Protein AF-A0A8R1HJA8-F1 (afdb_monomer_lite)

InterPro domains:
  IPR008042 Retrotransposon Pao-like, RNAseH-like domain [PF05380] (10-82)
  IPR041588 Integrase zinc-binding domain [PF17921] (290-337)

Structure (mmCIF, N/CA/C/O backbone):
data_AF-A0A8R1HJA8-F1
#
_entry.id   AF-A0A8R1HJA8-F1
#
loop_
_atom_site.group_PDB
_atom_site.id
_atom_site.type_symbol
_atom_site.label_atom_id
_atom_site.label_alt_id
_atom_site.label_comp_id
_atom_site.label_asym_id
_atom_site.label_entity_id
_atom_site.label_seq_id
_atom_site.pdbx_PDB_ins_code
_atom_site.Cartn_x
_atom_site.Cartn_y
_atom_site.Cartn_z
_atom_site.occupancy
_atom_site.B_iso_or_equiv
_atom_site.auth_seq_id
_atom_site.auth_comp_id
_atom_site.auth_asym_id
_atom_site.auth_atom_id
_atom_site.pdbx_PDB_model_num
ATOM 1 N N . MET A 1 1 ? 0.075 1.436 11.287 1.00 41.94 1 MET A N 1
ATOM 2 C CA . MET A 1 1 ? -1.211 2.121 11.519 1.00 41.94 1 MET A CA 1
ATOM 3 C C . MET A 1 1 ? 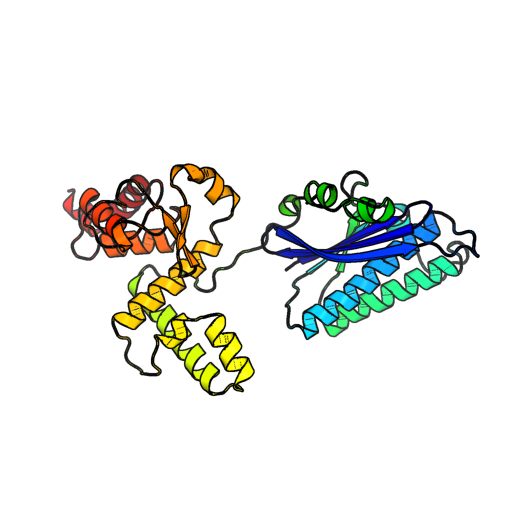-1.078 3.065 12.688 1.00 41.94 1 MET A C 1
ATOM 5 O O . MET A 1 1 ? -0.776 2.622 13.800 1.00 41.94 1 MET A O 1
ATOM 9 N N . THR A 1 2 ? -1.316 4.342 12.424 1.00 40.84 2 THR A N 1
ATOM 10 C CA . THR A 1 2 ? -1.441 5.350 13.475 1.00 40.84 2 THR A CA 1
ATOM 11 C C . THR A 1 2 ? -2.916 5.571 13.773 1.00 40.84 2 THR A C 1
ATOM 13 O O . THR A 1 2 ? -3.715 5.901 12.894 1.00 40.84 2 THR A O 1
ATOM 16 N N . LYS A 1 3 ? -3.311 5.385 15.025 1.00 43.75 3 LYS A N 1
ATOM 17 C CA . LYS A 1 3 ? -4.673 5.673 15.468 1.00 43.75 3 LYS A CA 1
ATOM 18 C C . LYS A 1 3 ? -4.796 7.156 15.792 1.00 43.75 3 LYS A C 1
ATOM 20 O O . LYS A 1 3 ? -3.947 7.669 16.503 1.00 43.75 3 LYS A O 1
ATOM 25 N N . MET A 1 4 ? -5.837 7.836 15.316 1.00 48.72 4 MET A N 1
ATOM 26 C CA . MET A 1 4 ? -6.053 9.260 15.583 1.00 48.72 4 MET A CA 1
ATOM 27 C C . MET A 1 4 ? -7.467 9.516 16.117 1.00 48.72 4 MET A C 1
ATOM 29 O O . MET A 1 4 ? -8.438 9.359 15.384 1.00 48.72 4 MET A O 1
ATOM 33 N N . THR A 1 5 ? -7.613 9.951 17.366 1.00 52.19 5 THR A N 1
ATOM 34 C CA . THR A 1 5 ? -8.921 10.308 17.948 1.00 52.19 5 THR A CA 1
ATOM 35 C C . THR A 1 5 ? -9.080 11.819 18.028 1.00 52.19 5 THR A C 1
ATOM 37 O O . THR A 1 5 ? -8.127 12.495 18.376 1.00 52.19 5 THR A O 1
ATOM 40 N N . ARG A 1 6 ? -10.256 12.367 17.713 1.00 52.53 6 ARG A N 1
ATOM 41 C CA . ARG A 1 6 ? -10.579 13.800 17.791 1.00 52.53 6 ARG A CA 1
ATOM 42 C C . ARG A 1 6 ? -11.843 14.035 18.613 1.00 52.53 6 ARG A C 1
ATOM 44 O O . ARG A 1 6 ? -12.815 13.303 18.435 1.00 52.53 6 ARG A O 1
ATOM 51 N N . ASN A 1 7 ? -11.852 15.064 19.458 1.00 51.06 7 ASN A N 1
ATOM 52 C CA . ASN A 1 7 ? -12.986 15.397 20.331 1.00 51.06 7 ASN A CA 1
ATOM 53 C C . ASN A 1 7 ? -13.411 16.861 20.166 1.00 51.06 7 ASN A C 1
ATOM 55 O O . ASN A 1 7 ? -12.577 17.685 19.800 1.00 51.06 7 ASN A O 1
ATOM 59 N N . VAL A 1 8 ? -14.683 17.158 20.445 1.00 53.50 8 VAL A N 1
ATOM 60 C CA . VAL A 1 8 ? -15.249 18.519 20.489 1.00 53.50 8 VAL A CA 1
ATOM 61 C C . VAL A 1 8 ? -16.403 18.593 21.494 1.00 53.50 8 VAL A C 1
ATOM 63 O O . VAL A 1 8 ? -17.026 17.571 21.827 1.00 53.50 8 VAL A O 1
ATOM 66 N N . THR A 1 9 ? -16.764 19.805 21.912 1.00 51.88 9 THR A N 1
ATOM 67 C CA . THR A 1 9 ? -17.959 20.058 22.731 1.00 51.88 9 THR A CA 1
ATOM 68 C C . THR A 1 9 ? -18.750 21.282 22.291 1.00 51.88 9 THR A C 1
ATOM 70 O O . THR A 1 9 ? -18.165 22.324 22.024 1.00 51.88 9 THR A O 1
ATOM 73 N N . SER A 1 10 ? -20.084 21.176 22.299 1.00 58.19 10 SER A N 1
ATOM 74 C CA . SER A 1 10 ? -21.028 22.290 22.094 1.00 58.19 10 SER A CA 1
ATOM 75 C C . SER A 1 10 ? -21.842 22.559 23.364 1.00 58.19 10 SER A C 1
ATOM 77 O O . SER A 1 10 ? -21.645 21.874 24.367 1.00 58.19 10 SER A O 1
ATOM 79 N N . ASN A 1 11 ? -22.776 23.523 23.362 1.00 56.56 11 ASN A N 1
ATOM 80 C CA . ASN A 1 11 ? -23.642 23.814 24.518 1.00 56.56 11 ASN A CA 1
ATOM 81 C C . ASN A 1 11 ? -24.627 22.686 24.872 1.00 56.56 11 ASN A C 1
ATOM 83 O O . ASN A 1 11 ? -25.038 22.608 26.028 1.00 56.56 11 ASN A O 1
ATOM 87 N N . GLU A 1 12 ? -24.869 21.735 23.975 1.00 57.78 12 GLU A N 1
ATOM 88 C CA . GLU A 1 12 ? -25.924 20.723 24.135 1.00 57.78 12 GLU A CA 1
ATOM 89 C C . GLU A 1 12 ? -25.389 19.280 24.148 1.00 57.78 12 GLU A C 1
ATOM 91 O O . GLU A 1 12 ? -25.980 18.401 24.780 1.00 57.78 12 GLU A O 1
ATOM 96 N N . ALA A 1 13 ? -24.220 19.023 23.547 1.00 64.75 13 ALA A N 1
ATOM 97 C CA . ALA A 1 13 ? -23.648 17.680 23.467 1.00 64.75 13 ALA A CA 1
ATOM 98 C C . ALA A 1 13 ? -22.112 17.677 23.433 1.00 64.75 13 ALA A C 1
ATOM 100 O O . ALA A 1 13 ? -21.457 18.681 23.144 1.00 64.75 13 ALA A O 1
ATOM 101 N N . THR A 1 14 ? -21.527 16.517 23.726 1.00 71.12 14 THR A N 1
ATOM 102 C CA . THR A 1 14 ? -20.108 16.231 23.489 1.00 71.12 14 THR A CA 1
ATOM 103 C C . THR A 1 14 ? -19.971 15.157 22.424 1.00 71.12 14 THR A C 1
ATOM 105 O O . THR A 1 14 ? -20.791 14.239 22.366 1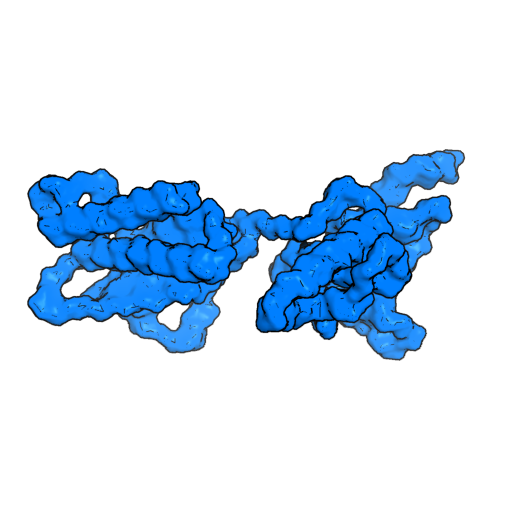.00 71.12 14 THR A O 1
ATOM 108 N N . ALA A 1 15 ? -18.950 15.255 21.574 1.00 73.50 15 ALA A N 1
ATOM 109 C CA . ALA A 1 15 ? -18.725 14.280 20.517 1.00 73.50 15 ALA A CA 1
ATOM 110 C C . ALA A 1 15 ? -17.247 13.923 20.380 1.00 73.50 15 ALA A C 1
ATOM 112 O O . ALA A 1 15 ? -16.349 14.738 20.589 1.00 73.50 15 ALA A O 1
ATOM 113 N N . CYS A 1 16 ? -17.005 12.672 20.015 1.00 77.06 16 CYS A N 1
ATOM 114 C CA . CYS A 1 16 ? -15.688 12.165 19.682 1.00 77.06 16 CYS A CA 1
ATOM 115 C C . CYS A 1 16 ? -15.761 11.315 18.423 1.00 77.06 16 CYS A C 1
ATOM 117 O O . CYS A 1 16 ? -16.773 10.667 18.141 1.00 77.06 16 CYS A O 1
ATOM 119 N N . CYS A 1 17 ? -14.666 11.311 17.680 1.00 75.38 17 CYS A N 1
ATOM 120 C CA . CYS A 1 17 ? -14.514 10.529 16.474 1.00 75.38 17 CYS A CA 1
ATOM 121 C C . CYS A 1 17 ? -13.099 9.952 16.413 1.00 75.38 17 CYS A C 1
ATOM 123 O O . CYS A 1 17 ? -12.103 10.663 16.526 1.00 75.38 17 CYS A O 1
ATOM 125 N N . THR A 1 18 ? -13.005 8.641 16.265 1.00 79.88 18 THR A N 1
ATOM 126 C CA . THR A 1 18 ? -11.751 7.909 16.160 1.00 79.88 18 THR A CA 1
ATOM 127 C C . THR A 1 18 ? -11.569 7.460 14.734 1.00 79.88 18 THR A C 1
ATOM 129 O O . THR A 1 18 ? -12.394 6.733 14.176 1.00 79.88 18 THR A O 1
ATOM 132 N N . TYR A 1 19 ? -10.446 7.871 14.175 1.00 78.69 19 TYR A N 1
ATOM 133 C CA . TYR A 1 19 ? -9.998 7.460 12.872 1.00 78.69 19 TYR A CA 1
ATOM 134 C C . TYR A 1 19 ? -8.876 6.454 13.024 1.00 78.69 19 TYR A C 1
ATOM 136 O O . TYR A 1 19 ? -7.968 6.609 13.845 1.00 78.69 19 TYR A O 1
ATOM 144 N N . ILE A 1 20 ? -8.923 5.435 12.186 1.00 73.31 20 ILE A N 1
ATOM 145 C CA . ILE A 1 20 ? -7.728 4.666 11.887 1.00 73.31 20 ILE A CA 1
ATOM 146 C C . ILE A 1 20 ? -7.130 5.297 10.654 1.00 73.31 20 ILE A C 1
ATOM 148 O O . ILE A 1 20 ? -7.830 5.537 9.663 1.00 73.31 20 ILE A O 1
ATOM 152 N N . VAL A 1 21 ? -5.844 5.594 10.741 1.00 68.50 21 VAL A N 1
ATOM 153 C CA . VAL A 1 21 ? -5.087 6.027 9.588 1.00 68.50 21 VAL A CA 1
ATOM 154 C C . VAL A 1 21 ? -4.257 4.848 9.126 1.00 68.50 21 VAL A C 1
ATOM 156 O O . VAL A 1 21 ? -3.683 4.128 9.949 1.00 68.50 21 VAL A O 1
ATOM 159 N N . GLN A 1 22 ? -4.322 4.617 7.813 1.00 59.34 22 GLN A N 1
ATOM 160 C CA . GLN A 1 22 ? -3.411 3.751 7.100 1.00 59.34 22 GLN A CA 1
ATOM 161 C C . GLN A 1 22 ? -2.937 4.401 5.785 1.00 59.34 22 GLN A C 1
ATOM 163 O O . GLN A 1 22 ? -3.771 4.877 5.021 1.00 59.34 22 GLN A O 1
ATOM 168 N N . ASN A 1 23 ? -1.642 4.421 5.468 1.00 54.78 23 ASN A N 1
ATOM 169 C CA . ASN A 1 23 ? -1.064 4.864 4.193 1.00 54.78 23 ASN A CA 1
ATOM 170 C C . ASN A 1 23 ? -1.584 6.220 3.698 1.00 54.78 23 ASN A C 1
ATOM 172 O O . ASN A 1 23 ? -2.004 6.362 2.547 1.00 54.78 23 ASN A O 1
ATOM 176 N N . ALA A 1 24 ? -1.589 7.221 4.585 1.00 51.34 24 ALA A N 1
ATOM 177 C CA . ALA A 1 24 ? -2.120 8.562 4.326 1.00 51.34 24 ALA A CA 1
ATOM 178 C C . ALA A 1 24 ? -3.632 8.643 4.035 1.00 51.34 24 ALA A C 1
ATOM 180 O O . ALA A 1 24 ? -4.115 9.676 3.557 1.00 51.34 24 ALA A O 1
ATOM 181 N N . GLN A 1 25 ? -4.395 7.594 4.362 1.00 53.56 25 GLN A N 1
ATOM 182 C CA . GLN A 1 25 ? -5.858 7.571 4.340 1.00 53.56 25 GLN A CA 1
ATOM 183 C C . GLN A 1 25 ? -6.424 7.377 5.744 1.00 53.56 25 GLN A C 1
ATOM 185 O O . GLN A 1 25 ? -5.999 6.490 6.473 1.00 53.56 25 GLN A O 1
ATOM 190 N N . SER A 1 26 ? -7.424 8.174 6.109 1.00 65.00 26 SER A N 1
ATOM 191 C CA . SER A 1 26 ? -8.154 8.035 7.371 1.00 65.00 26 SER A CA 1
ATOM 192 C C . SER A 1 26 ? -9.555 7.491 7.140 1.00 65.00 26 SER A C 1
ATOM 194 O O . SER A 1 26 ? -10.273 8.006 6.282 1.00 65.00 26 SER A O 1
ATOM 196 N N . LYS A 1 27 ? -9.981 6.525 7.957 1.00 67.25 27 LYS A N 1
ATOM 197 C CA . LYS A 1 27 ? -11.385 6.105 8.056 1.00 67.25 27 LYS A CA 1
ATOM 198 C C . LYS A 1 27 ? -11.904 6.313 9.461 1.00 67.25 27 LYS A C 1
ATOM 200 O O . LYS A 1 27 ? -11.236 5.941 10.420 1.00 67.25 27 LYS A O 1
ATOM 205 N N . LEU A 1 28 ? -13.098 6.888 9.554 1.00 70.81 28 LEU A N 1
ATOM 206 C CA . LEU A 1 28 ? -13.841 6.988 10.799 1.00 70.81 28 LEU A CA 1
ATOM 207 C C . LEU A 1 28 ? -14.300 5.585 11.198 1.00 70.81 28 LEU A C 1
ATOM 209 O O . LEU A 1 28 ? -15.014 4.938 10.439 1.00 70.81 28 LEU A O 1
ATOM 213 N N . VAL A 1 29 ? -13.868 5.111 12.359 1.00 75.19 29 VAL A N 1
ATOM 214 C CA . VAL A 1 29 ? -14.191 3.764 12.862 1.00 75.19 29 VAL A CA 1
ATOM 215 C C . VAL A 1 29 ? -15.181 3.828 14.001 1.00 75.19 29 VAL A C 1
ATOM 217 O O . VAL A 1 29 ? -16.016 2.948 14.173 1.00 75.19 29 VAL A O 1
ATOM 220 N N . PHE A 1 30 ? -15.101 4.895 14.777 1.00 75.31 30 PHE A N 1
ATOM 221 C CA . PHE A 1 30 ? -16.004 5.085 15.881 1.00 75.31 30 PHE A CA 1
ATOM 222 C C . PHE A 1 30 ? -16.337 6.555 15.973 1.00 75.31 30 PHE A C 1
ATOM 224 O O . PHE A 1 30 ? -15.442 7.391 16.035 1.00 75.31 30 PHE A O 1
ATOM 231 N N . ALA A 1 31 ? -17.619 6.869 15.985 1.00 76.06 31 ALA A N 1
ATOM 232 C CA . ALA A 1 31 ? -18.096 8.177 16.372 1.00 76.06 31 ALA A CA 1
ATOM 233 C C . ALA A 1 31 ? -19.106 7.979 17.484 1.00 76.06 31 ALA A C 1
ATOM 235 O O . ALA A 1 31 ? -19.966 7.102 17.409 1.00 76.06 31 ALA A O 1
ATOM 236 N N . LYS A 1 32 ? -18.988 8.789 18.526 1.00 76.81 32 LYS A N 1
ATOM 237 C CA . LYS A 1 32 ? -19.933 8.772 19.630 1.00 76.81 32 LYS A CA 1
ATOM 238 C C . LYS A 1 32 ? -20.192 10.189 20.069 1.00 76.81 32 LYS A C 1
ATOM 240 O O . LYS A 1 32 ? -19.258 10.913 20.418 1.00 76.81 32 LYS A O 1
ATOM 245 N N . SER A 1 33 ? -21.465 10.543 20.073 1.00 76.44 33 SER A N 1
ATOM 246 C CA . SER A 1 33 ? -21.969 11.732 20.731 1.00 76.44 33 SER A CA 1
ATOM 247 C C . SER A 1 33 ? -22.684 11.339 22.020 1.00 76.44 33 SER A C 1
ATOM 249 O O . SER A 1 33 ? -23.180 10.219 22.178 1.00 76.44 33 SER A O 1
ATOM 251 N N . LYS A 1 34 ? -22.689 12.251 22.986 1.00 74.50 34 LYS A N 1
ATOM 252 C CA . LYS A 1 34 ? -23.437 12.111 24.228 1.00 74.50 34 LYS A CA 1
ATOM 253 C C . LYS A 1 34 ? -24.080 13.448 24.566 1.00 74.50 34 LYS A C 1
ATOM 255 O O . LYS A 1 34 ? -23.391 14.463 24.671 1.00 74.50 34 LYS A O 1
ATOM 260 N N . VAL A 1 35 ? -25.399 13.433 24.738 1.00 73.94 35 VAL A N 1
ATOM 261 C CA . VAL A 1 35 ? -26.166 14.611 25.160 1.00 73.94 35 VAL A CA 1
ATOM 262 C C . VAL A 1 35 ? -25.832 14.930 26.612 1.00 73.94 35 VAL A C 1
ATOM 264 O O . VAL A 1 35 ? -25.590 14.028 27.426 1.00 73.94 35 VAL A O 1
ATOM 267 N N . LYS A 1 36 ? -25.769 16.220 26.934 1.00 68.50 36 LYS A N 1
ATOM 268 C CA . LYS A 1 36 ? -25.434 16.657 28.287 1.00 68.50 36 LYS A CA 1
ATOM 269 C C . LYS A 1 36 ? -26.552 16.321 29.283 1.00 68.50 36 LYS A C 1
ATOM 271 O O . LYS A 1 36 ? -27.727 16.400 28.930 1.00 68.50 36 LYS A O 1
ATOM 276 N N . PRO A 1 37 ? -26.216 15.970 30.537 1.00 63.62 37 PRO A N 1
ATOM 277 C CA . PRO A 1 37 ? -27.223 15.721 31.564 1.00 63.62 37 PRO A CA 1
ATOM 278 C C . PRO A 1 37 ? -28.036 16.986 31.873 1.00 63.62 37 PRO A C 1
ATOM 280 O O . PRO A 1 37 ? -27.464 18.020 32.199 1.00 63.62 37 PRO A O 1
ATOM 283 N N . ILE A 1 38 ? -29.368 16.887 31.828 1.00 63.16 38 ILE A N 1
ATOM 284 C CA . ILE A 1 38 ? -30.291 18.022 32.043 1.00 63.16 38 ILE A CA 1
ATOM 285 C C . ILE A 1 38 ? -30.273 18.508 33.504 1.00 63.16 38 ILE A C 1
ATOM 287 O O . ILE A 1 38 ? -30.470 19.687 33.779 1.00 63.16 38 ILE A O 1
ATOM 291 N N . LYS A 1 39 ? -30.028 17.598 34.457 1.00 59.41 39 LYS A N 1
ATOM 292 C CA . LYS A 1 39 ? -30.165 17.871 35.897 1.00 59.41 39 LYS A CA 1
ATOM 293 C C . LYS A 1 39 ? -29.003 18.668 36.509 1.00 59.41 39 LYS A C 1
ATOM 295 O O . LYS A 1 39 ? -29.142 19.151 37.626 1.00 59.41 39 LYS A O 1
ATOM 300 N N . GLU A 1 40 ? -27.880 18.834 35.809 1.00 63.19 40 GLU A N 1
ATOM 301 C CA . GLU A 1 40 ? -26.687 19.503 36.343 1.00 63.19 40 GLU A CA 1
ATOM 302 C C . GLU A 1 40 ? -26.212 20.627 35.412 1.00 63.19 40 GLU A C 1
ATOM 304 O O . GLU A 1 40 ? -26.027 20.422 34.213 1.00 63.19 40 GLU A O 1
ATOM 309 N N . LYS A 1 41 ? -25.937 21.818 35.962 1.00 62.81 41 LYS A N 1
ATOM 310 C CA . LYS A 1 41 ? -25.316 22.914 35.201 1.00 62.81 41 LYS A CA 1
ATOM 311 C C . LYS A 1 41 ? -23.810 22.675 35.077 1.00 62.81 41 LYS A C 1
ATOM 313 O O . LYS A 1 41 ? -23.045 22.926 36.008 1.00 62.81 41 LYS A O 1
ATOM 318 N N . TRP A 1 42 ? -23.377 22.188 33.920 1.00 70.44 42 TRP A N 1
ATOM 319 C CA . TRP A 1 42 ? -21.962 21.990 33.610 1.00 70.44 42 TRP A CA 1
ATOM 320 C C . TRP A 1 42 ? -21.363 23.232 32.939 1.00 70.44 42 TRP A C 1
ATOM 322 O O . TRP A 1 42 ? -21.936 23.765 31.994 1.00 70.44 42 TRP A O 1
ATOM 332 N N . THR A 1 43 ? -20.181 23.665 33.390 1.00 75.31 43 THR A N 1
ATOM 333 C CA . THR A 1 43 ? -19.429 24.741 32.724 1.00 75.31 43 THR A CA 1
ATOM 334 C C . THR A 1 43 ? -18.714 24.213 31.482 1.00 75.31 43 THR A C 1
ATOM 336 O O . THR A 1 43 ? -18.320 23.044 31.440 1.00 75.31 43 THR A O 1
ATOM 339 N N . THR A 1 44 ? -18.506 25.071 30.482 1.00 72.00 44 THR A N 1
ATOM 340 C CA . THR A 1 44 ? -17.855 24.711 29.209 1.00 72.00 44 THR A CA 1
ATOM 341 C C . THR A 1 44 ? -16.526 23.968 29.400 1.00 72.00 44 THR A C 1
ATOM 343 O O . THR A 1 44 ? -16.387 22.877 28.850 1.00 72.00 44 THR A O 1
ATOM 346 N N . PRO A 1 45 ? -15.612 24.402 30.290 1.00 74.12 45 PRO A N 1
ATOM 347 C CA . PRO A 1 45 ? -14.348 23.687 30.476 1.00 74.12 45 PRO A CA 1
ATOM 348 C C . PRO A 1 45 ? -14.511 22.281 31.086 1.00 74.12 45 PRO A C 1
ATOM 350 O O . PRO A 1 45 ? -13.807 21.336 30.724 1.00 74.12 45 PRO A O 1
ATOM 353 N N . LYS A 1 46 ? -15.472 22.095 32.005 1.00 77.88 46 LYS A N 1
ATOM 354 C CA . LYS A 1 46 ? -15.768 20.770 32.583 1.00 77.88 46 LYS A CA 1
ATOM 355 C C . LYS A 1 46 ? -16.286 19.805 31.517 1.00 77.88 46 LYS A C 1
ATOM 357 O O . LYS A 1 46 ? -16.032 18.603 31.595 1.00 77.88 46 LYS A O 1
ATOM 362 N N . LEU A 1 47 ? -17.004 20.327 30.528 1.00 77.56 47 LEU A N 1
ATOM 363 C CA . LEU A 1 47 ? -17.536 19.547 29.416 1.00 77.56 47 LEU A CA 1
ATOM 364 C C . LEU A 1 47 ? -16.438 19.158 28.435 1.00 77.56 47 LEU A C 1
ATOM 366 O O . LEU A 1 47 ? -16.383 17.996 28.038 1.00 77.56 47 LEU A O 1
ATOM 370 N N . GLU A 1 48 ? -15.536 20.081 28.114 1.00 82.75 48 GLU A N 1
ATOM 371 C CA . GLU A 1 48 ? -14.368 19.820 27.267 1.00 82.75 48 GLU A CA 1
ATOM 372 C C . GLU A 1 48 ? -13.495 18.704 27.855 1.00 82.75 48 GLU A C 1
ATOM 374 O O . GLU A 1 48 ? -13.188 17.721 27.176 1.00 82.75 48 GLU A O 1
ATOM 379 N N . MET A 1 49 ? -13.201 18.770 29.158 1.00 82.12 49 MET A N 1
ATOM 380 C CA . MET A 1 49 ? -12.473 17.703 29.857 1.00 82.12 49 MET A CA 1
ATOM 381 C C . MET A 1 49 ? -13.205 16.365 29.840 1.00 82.12 49 MET A C 1
ATOM 383 O O . MET A 1 49 ? -12.584 15.303 29.732 1.00 82.12 49 MET A O 1
ATOM 387 N N . GLN A 1 50 ? -14.530 16.392 29.936 1.00 82.75 50 GLN A N 1
ATOM 388 C CA . GLN A 1 50 ? -15.333 15.181 29.861 1.00 82.75 50 GLN A CA 1
ATOM 389 C C . GLN A 1 50 ? -15.323 14.574 28.453 1.00 82.75 50 GLN A C 1
ATOM 391 O O . GLN A 1 50 ? -15.289 13.347 28.330 1.00 82.75 50 GLN A O 1
ATOM 396 N N . ALA A 1 51 ? -15.304 15.394 27.403 1.00 80.88 51 ALA A N 1
ATOM 397 C CA . ALA A 1 51 ? -15.166 14.923 26.028 1.00 80.88 51 ALA A CA 1
ATOM 398 C C . ALA A 1 51 ? -13.781 14.333 25.768 1.00 80.88 51 ALA A C 1
ATOM 400 O O . ALA A 1 51 ? -13.677 13.269 25.159 1.00 80.88 51 ALA A O 1
ATOM 401 N N . LEU A 1 52 ? -12.729 14.959 26.300 1.00 82.50 52 LEU A N 1
ATOM 402 C CA . LEU A 1 52 ? -11.369 14.442 26.190 1.00 82.50 52 LEU A CA 1
ATOM 403 C C . LEU A 1 52 ? -11.219 13.087 26.886 1.00 82.50 52 LEU A C 1
ATOM 405 O O . LEU A 1 52 ? -10.727 12.138 26.273 1.00 82.50 52 LEU A O 1
ATOM 409 N N . ARG A 1 53 ? -11.731 12.953 28.119 1.00 85.56 53 ARG A N 1
ATOM 410 C CA . ARG A 1 53 ? -11.778 11.657 28.815 1.00 85.56 53 ARG A CA 1
ATOM 411 C C . ARG A 1 53 ? -12.516 10.610 27.986 1.00 85.56 53 ARG A C 1
ATOM 413 O O . ARG A 1 53 ? -12.021 9.495 27.851 1.00 85.56 53 ARG A O 1
ATOM 420 N N . MET A 1 54 ? -13.677 10.962 27.434 1.00 83.06 54 MET A N 1
ATOM 421 C CA . MET A 1 54 ? -14.466 10.054 26.602 1.00 83.06 54 MET A CA 1
ATOM 422 C C . MET A 1 54 ? -13.690 9.615 25.353 1.00 83.06 54 MET A C 1
ATOM 424 O O . MET A 1 54 ? -13.710 8.436 25.012 1.00 83.06 54 MET A O 1
ATOM 428 N N . GLY A 1 55 ? -12.953 10.520 24.708 1.00 83.69 55 GLY A N 1
ATOM 429 C CA . GLY A 1 55 ? -12.098 10.181 23.573 1.00 83.69 55 GLY A CA 1
ATOM 430 C C . GLY A 1 55 ? -10.967 9.218 23.937 1.00 83.69 55 GLY A C 1
ATOM 431 O O . GLY A 1 55 ? -10.735 8.252 23.212 1.00 83.69 55 GLY A O 1
ATOM 432 N N . VAL A 1 56 ? -10.290 9.425 25.071 1.00 82.56 56 VAL A N 1
ATOM 433 C CA . VAL A 1 56 ? -9.231 8.516 25.557 1.00 82.56 56 VAL A CA 1
ATOM 434 C C . VAL A 1 56 ? -9.808 7.145 25.903 1.00 82.56 56 VAL A C 1
ATOM 436 O O . VAL A 1 56 ? -9.275 6.116 25.496 1.00 82.56 56 VAL A O 1
ATOM 439 N N . GLU A 1 57 ? -10.938 7.119 26.597 1.00 86.06 57 GLU A N 1
ATOM 440 C CA . GLU A 1 57 ? -11.617 5.884 26.972 1.00 86.06 57 GLU A CA 1
ATOM 441 C C . GLU A 1 57 ? -12.085 5.105 25.736 1.00 86.06 57 GLU A C 1
ATOM 443 O O . GLU A 1 57 ? -11.822 3.910 25.625 1.00 86.06 57 GLU A O 1
ATOM 448 N N . ASN A 1 58 ? -12.684 5.769 24.748 1.00 84.38 58 ASN A N 1
ATOM 449 C CA . ASN A 1 58 ? -13.046 5.132 23.479 1.00 84.38 58 ASN A CA 1
ATOM 450 C C . ASN A 1 58 ? -11.806 4.689 22.696 1.00 84.38 58 ASN A C 1
ATOM 452 O O . ASN A 1 58 ? -11.827 3.659 22.028 1.00 84.38 58 ASN A O 1
ATOM 456 N N . THR A 1 59 ? -10.694 5.415 22.816 1.00 84.44 59 THR A N 1
ATOM 457 C CA . THR A 1 59 ? -9.416 4.995 22.239 1.00 84.44 59 THR A CA 1
ATOM 458 C C . THR A 1 59 ? -8.925 3.707 22.888 1.00 84.44 59 THR A C 1
ATOM 460 O O . THR A 1 59 ? -8.460 2.842 22.156 1.00 84.44 59 THR A O 1
ATOM 463 N N . ARG A 1 60 ? -9.080 3.513 24.199 1.00 86.56 60 ARG A N 1
ATOM 464 C CA . ARG A 1 60 ? -8.768 2.226 24.834 1.00 86.56 60 ARG A CA 1
ATOM 465 C C . ARG A 1 60 ? -9.663 1.110 24.296 1.00 86.56 60 ARG A C 1
ATOM 467 O O . ARG A 1 60 ? -9.135 0.152 23.761 1.00 86.56 60 ARG A O 1
ATOM 474 N N . HIS A 1 61 ? -10.985 1.276 24.324 1.00 84.88 61 HIS A N 1
ATOM 475 C CA . HIS A 1 61 ? -11.918 0.232 23.868 1.00 84.88 61 HIS A CA 1
ATOM 476 C C . HIS A 1 61 ? -11.727 -0.132 22.403 1.00 84.88 61 HIS A C 1
ATOM 478 O O . HIS A 1 61 ? -11.687 -1.298 22.041 1.00 84.88 61 HIS A O 1
ATOM 484 N N . VAL A 1 62 ? -11.576 0.876 21.543 1.00 86.94 62 VAL A N 1
ATOM 485 C CA . VAL A 1 62 ? -11.300 0.618 20.136 1.00 86.94 62 VAL A CA 1
ATOM 486 C C . VAL A 1 62 ? -9.916 -0.014 20.006 1.00 86.94 62 VAL A C 1
ATOM 488 O O . VAL A 1 62 ? -9.730 -0.811 19.119 1.00 86.94 62 VAL A O 1
ATOM 491 N N . LEU A 1 63 ? -8.920 0.310 20.839 1.00 84.19 63 LEU A N 1
ATOM 492 C CA . LEU A 1 63 ? -7.605 -0.337 20.746 1.00 84.19 63 LEU A CA 1
ATOM 493 C C . LEU A 1 63 ? -7.705 -1.804 21.157 1.00 84.19 63 LEU A C 1
ATOM 495 O O . LEU A 1 63 ? -7.166 -2.639 20.457 1.00 84.19 63 LEU A O 1
ATOM 499 N N . GLU A 1 64 ? -8.421 -2.101 22.235 1.00 85.69 64 GLU A N 1
ATOM 500 C CA . GLU A 1 64 ? -8.681 -3.462 22.696 1.00 85.69 64 GLU A CA 1
ATOM 501 C C . GLU A 1 64 ? -9.455 -4.245 21.647 1.00 85.69 64 GLU A C 1
ATOM 503 O O . GLU A 1 64 ? -8.954 -5.259 21.203 1.00 85.69 64 GLU A O 1
ATOM 508 N N . GLY A 1 65 ? -10.573 -3.725 21.133 1.00 81.31 65 GLY A N 1
ATOM 509 C CA . GLY A 1 65 ? -11.323 -4.381 20.059 1.00 81.31 65 GLY A CA 1
ATOM 510 C C . GLY A 1 65 ? -10.521 -4.516 18.761 1.00 81.31 65 GLY A C 1
ATOM 511 O O . GLY A 1 65 ? -10.692 -5.480 18.022 1.00 81.31 65 GLY A O 1
ATOM 512 N N . LEU A 1 66 ? -9.607 -3.579 18.483 1.00 82.62 66 LEU A N 1
ATOM 513 C CA . LEU A 1 66 ? -8.661 -3.715 17.379 1.00 82.62 66 LEU A CA 1
ATOM 514 C C . LEU A 1 66 ? -7.640 -4.817 17.670 1.00 82.62 66 LEU A C 1
ATOM 516 O O . LEU A 1 66 ? -7.411 -5.617 16.784 1.00 82.62 66 LEU A O 1
ATOM 520 N N . ILE A 1 67 ? -7.069 -4.905 18.872 1.00 80.19 67 ILE A N 1
ATOM 521 C CA . ILE A 1 67 ? -6.078 -5.928 19.247 1.00 80.19 67 ILE A CA 1
ATOM 522 C C . ILE A 1 67 ? -6.723 -7.318 19.384 1.00 80.19 67 ILE A C 1
ATOM 524 O O . ILE A 1 67 ? -6.116 -8.295 18.961 1.00 80.19 67 ILE A O 1
ATOM 528 N N . GLU A 1 68 ? -7.945 -7.415 19.911 1.00 80.56 68 GLU A N 1
ATOM 529 C CA . GLU A 1 68 ? -8.785 -8.622 19.931 1.00 80.56 68 GLU A CA 1
ATOM 530 C C . GLU A 1 68 ? -9.141 -9.057 18.511 1.00 80.56 68 GLU A C 1
ATOM 532 O O . GLU A 1 68 ? -9.094 -10.238 18.189 1.00 80.56 68 GLU A O 1
ATOM 537 N N . GLY A 1 69 ? -9.425 -8.089 17.636 1.00 69.62 69 GLY A N 1
ATOM 538 C CA . GLY A 1 69 ? -9.526 -8.291 16.192 1.00 69.62 69 GLY A CA 1
ATOM 539 C C . GLY A 1 69 ? -8.171 -8.442 15.489 1.00 69.62 69 GLY A C 1
ATOM 540 O O . GLY A 1 69 ? -8.120 -8.351 14.264 1.00 69.62 69 GLY A O 1
ATOM 541 N N . GLU A 1 70 ? -7.085 -8.615 16.250 1.00 73.31 70 GLU A N 1
ATOM 542 C CA . GLU A 1 70 ? -5.702 -8.837 15.804 1.00 73.31 70 GLU A CA 1
ATOM 543 C C . GLU A 1 70 ? -5.112 -7.737 14.896 1.00 73.31 70 GLU A C 1
ATOM 545 O O . GLU A 1 70 ? -4.129 -7.925 14.174 1.00 73.31 70 GLU A O 1
ATOM 550 N N . ILE A 1 71 ? -5.671 -6.533 14.951 1.00 77.12 71 ILE A N 1
ATOM 551 C CA . ILE A 1 71 ? -5.213 -5.353 14.222 1.00 77.12 71 ILE A CA 1
ATOM 552 C C . ILE A 1 71 ? -4.038 -4.708 14.962 1.00 77.12 71 ILE A C 1
ATOM 554 O O . ILE A 1 71 ? -4.185 -4.068 16.006 1.00 77.12 71 ILE A O 1
ATOM 558 N N . LYS A 1 72 ? -2.844 -4.825 14.366 1.00 73.94 72 LYS A N 1
ATOM 559 C CA . LYS A 1 72 ? -1.614 -4.234 14.903 1.00 73.94 72 LYS A CA 1
ATOM 560 C C . LYS A 1 72 ? -1.614 -2.713 14.760 1.00 73.94 72 LYS A C 1
ATOM 562 O O . LYS A 1 72 ? -1.599 -2.162 13.658 1.00 73.94 72 LYS A O 1
ATOM 567 N N . VAL A 1 73 ? -1.540 -2.039 15.899 1.00 76.12 73 VAL A N 1
ATOM 568 C CA . VAL A 1 73 ? -1.397 -0.585 15.989 1.00 76.12 73 VAL A CA 1
ATOM 569 C C . VAL A 1 73 ? 0.057 -0.248 16.300 1.00 76.12 73 VAL A C 1
ATOM 571 O O . VAL A 1 73 ? 0.676 -0.881 17.148 1.00 76.12 73 VAL A O 1
ATOM 574 N N . ASN A 1 74 ? 0.615 0.734 15.595 1.00 68.50 74 ASN A N 1
ATOM 575 C CA . ASN A 1 74 ? 2.013 1.142 15.764 1.00 68.50 74 ASN A CA 1
ATOM 576 C C . ASN A 1 74 ? 2.145 2.391 16.641 1.00 68.50 74 ASN A C 1
ATOM 578 O O . ASN A 1 74 ? 3.176 2.582 17.274 1.00 68.50 74 ASN A O 1
ATOM 582 N N . SER A 1 75 ? 1.127 3.254 16.656 1.00 65.12 75 SER A N 1
ATOM 583 C CA . SER A 1 75 ? 1.138 4.514 17.400 1.00 65.12 75 SER A CA 1
ATOM 584 C C . SER A 1 75 ? -0.278 5.050 17.589 1.00 65.12 75 SER A C 1
ATOM 586 O O . SER A 1 75 ? -1.208 4.698 16.852 1.00 65.12 75 SER A O 1
ATOM 588 N N . ILE A 1 76 ? -0.460 5.898 18.599 1.00 77.31 76 ILE A N 1
ATOM 589 C CA . ILE A 1 76 ? -1.759 6.474 18.942 1.00 77.31 76 ILE A CA 1
ATOM 590 C C . ILE A 1 76 ? -1.603 7.978 19.144 1.00 77.31 76 ILE A C 1
ATOM 592 O O . ILE A 1 76 ? -0.725 8.440 19.865 1.00 77.31 76 ILE A O 1
ATOM 596 N N . VAL A 1 77 ? -2.502 8.735 18.533 1.00 75.12 77 VAL A N 1
ATOM 597 C CA . VAL A 1 77 ? -2.576 10.190 18.570 1.00 75.12 77 VAL A CA 1
ATOM 598 C C . VAL A 1 77 ? -3.992 10.584 18.985 1.00 75.12 77 VAL A C 1
ATOM 600 O O . VAL A 1 77 ? -4.977 10.076 18.453 1.00 75.12 77 VAL A O 1
ATOM 603 N N . ILE A 1 78 ? -4.132 11.492 19.941 1.00 79.38 78 ILE A N 1
ATOM 604 C CA . ILE A 1 78 ? -5.423 12.025 20.383 1.00 79.38 78 ILE A CA 1
ATOM 605 C C . ILE A 1 78 ? -5.387 13.539 20.223 1.00 79.38 78 ILE A C 1
ATOM 607 O O . ILE A 1 78 ? -4.427 14.186 20.614 1.00 79.38 78 ILE A O 1
ATOM 611 N N . MET A 1 79 ? -6.429 14.121 19.647 1.00 74.06 79 MET A N 1
ATOM 612 C CA . MET A 1 79 ? -6.507 15.543 19.371 1.00 74.06 79 MET A CA 1
ATOM 613 C C . MET A 1 79 ? -7.798 16.173 19.879 1.00 74.06 79 MET A C 1
ATOM 615 O O . MET A 1 79 ? -8.852 15.540 19.932 1.00 74.06 79 MET A O 1
ATOM 619 N N . THR A 1 80 ? -7.708 17.439 20.259 1.00 75.19 80 THR A N 1
ATOM 620 C CA . THR A 1 80 ? -8.820 18.228 20.800 1.00 75.19 80 THR A CA 1
ATOM 621 C C . THR A 1 80 ? -8.687 19.673 20.345 1.00 75.19 80 THR A C 1
ATOM 623 O O . THR A 1 80 ? -7.574 20.159 20.150 1.00 75.19 80 THR A O 1
ATOM 626 N N . ASP A 1 81 ? -9.811 20.352 20.166 1.00 71.81 81 ASP A N 1
ATOM 627 C CA . ASP A 1 81 ? -9.859 21.784 19.862 1.00 71.81 81 ASP A CA 1
ATOM 628 C C . ASP A 1 81 ? -9.933 22.666 21.116 1.00 71.81 81 ASP A C 1
ATOM 630 O O . ASP A 1 81 ? -9.786 23.879 21.020 1.00 71.81 81 ASP A O 1
ATOM 634 N N . SER A 1 82 ? -10.081 22.079 22.307 1.00 77.00 82 SER A N 1
ATOM 635 C CA . SER A 1 82 ? -9.942 22.811 23.570 1.00 77.00 82 SER A CA 1
ATOM 636 C C . SER A 1 82 ? -8.492 22.832 24.055 1.00 77.00 82 SER A C 1
ATOM 638 O O . SER A 1 82 ? -7.959 21.824 24.533 1.00 77.00 82 SER A O 1
ATOM 640 N N . GLU A 1 83 ? -7.866 24.007 23.981 1.00 75.19 83 GLU A N 1
ATOM 641 C CA . GLU A 1 83 ? -6.549 24.264 24.578 1.00 75.19 83 GLU A CA 1
ATOM 642 C C . GLU A 1 83 ? -6.594 24.245 26.115 1.00 75.19 83 GLU A C 1
ATOM 644 O O . GLU A 1 83 ? -5.640 23.808 26.758 1.00 75.19 83 GLU A O 1
ATOM 649 N N . ILE A 1 84 ? -7.723 24.637 26.720 1.00 75.38 84 ILE A N 1
ATOM 650 C CA . ILE A 1 84 ? -7.915 24.615 28.179 1.00 75.38 84 ILE A CA 1
ATOM 651 C C . ILE A 1 84 ? -7.879 23.170 28.697 1.00 75.38 84 ILE A C 1
ATOM 653 O O . ILE A 1 84 ? -7.234 22.889 29.710 1.00 75.38 84 ILE A O 1
ATOM 657 N N . ALA A 1 85 ? -8.505 22.231 27.981 1.00 76.44 85 ALA A N 1
ATOM 658 C CA . ALA A 1 85 ? -8.480 20.816 28.339 1.00 76.44 85 ALA A CA 1
ATOM 659 C C . ALA A 1 85 ? -7.080 20.192 28.197 1.00 76.44 85 ALA A C 1
ATOM 661 O O . ALA A 1 85 ? -6.690 19.369 29.027 1.00 76.44 85 ALA A O 1
ATOM 662 N N . LEU A 1 86 ? -6.302 20.608 27.189 1.00 74.00 86 LEU A N 1
ATOM 663 C CA . LEU A 1 86 ? -4.897 20.205 27.060 1.00 74.00 86 LEU A CA 1
ATOM 664 C C . LEU A 1 86 ? -4.064 20.730 28.233 1.00 74.00 86 LEU A C 1
ATOM 666 O O . LEU A 1 86 ? -3.362 19.953 28.875 1.00 74.00 86 LEU A O 1
ATOM 670 N N . LYS A 1 87 ? -4.226 22.006 28.594 1.00 73.81 87 LYS A N 1
ATOM 671 C CA . LYS A 1 87 ? -3.511 22.621 29.721 1.00 73.81 87 LYS A CA 1
ATOM 672 C C . LYS A 1 87 ? -3.852 21.973 31.070 1.00 73.81 87 LYS A C 1
ATOM 674 O O . LYS A 1 87 ? -3.008 21.867 31.959 1.00 73.81 87 LYS A O 1
ATOM 679 N N . TRP A 1 88 ? -5.078 21.480 31.240 1.00 73.12 88 TRP A N 1
ATOM 680 C CA . TRP A 1 88 ? -5.457 20.732 32.439 1.00 73.12 88 TRP A CA 1
ATOM 681 C C . TRP A 1 88 ? -4.925 19.298 32.490 1.00 73.12 88 TRP A C 1
ATOM 683 O O . TRP A 1 88 ? -4.737 18.794 33.597 1.00 73.12 88 TRP A O 1
ATOM 693 N N . LEU A 1 89 ? -4.606 18.646 31.363 1.00 71.50 89 LEU A N 1
ATOM 694 C CA . LEU A 1 89 ? -3.914 17.343 31.386 1.00 71.50 89 LEU A CA 1
ATOM 695 C C . LEU A 1 89 ? -2.544 17.420 32.069 1.00 71.50 89 LEU A C 1
ATOM 697 O O . LEU A 1 89 ? -2.117 16.458 32.716 1.00 71.50 89 LEU A O 1
ATOM 701 N N . GLU A 1 90 ? -1.896 18.575 31.961 1.00 68.75 90 GLU A N 1
ATOM 702 C CA . GLU A 1 90 ? -0.595 18.874 32.562 1.00 68.75 90 GLU A CA 1
ATOM 703 C C . GLU A 1 90 ? -0.707 19.230 34.054 1.00 68.75 90 GLU A C 1
ATOM 705 O O . GLU A 1 90 ? 0.276 19.187 34.789 1.00 68.75 90 GLU A O 1
ATOM 710 N N . SER A 1 91 ? -1.914 19.535 34.537 1.00 69.06 91 SER A N 1
ATOM 711 C CA . SER A 1 91 ? -2.153 19.967 35.917 1.00 69.06 91 SER A CA 1
ATOM 712 C C . SER A 1 91 ? -2.215 18.794 36.909 1.00 69.06 91 SER A C 1
ATOM 714 O O . SER A 1 91 ? -2.505 17.650 36.550 1.00 69.06 91 SER A O 1
ATOM 716 N N . ASP A 1 92 ? -1.954 19.064 38.193 1.00 68.56 92 ASP A N 1
ATOM 717 C CA . ASP A 1 92 ? -2.020 18.053 39.258 1.00 68.56 92 ASP A CA 1
ATOM 718 C C . ASP A 1 92 ? -3.468 17.860 39.757 1.00 68.56 92 ASP A C 1
ATOM 720 O O . ASP A 1 92 ? -4.072 18.810 40.266 1.00 68.56 92 ASP A O 1
ATOM 724 N N . PRO A 1 93 ? -4.040 16.643 39.660 1.00 66.31 93 PRO A N 1
ATOM 725 C CA . PRO A 1 93 ? -5.414 16.372 40.068 1.00 66.31 93 PRO A CA 1
ATOM 726 C C . PRO A 1 93 ? -5.656 16.397 41.586 1.00 66.31 93 PRO A C 1
ATOM 728 O O . PRO A 1 93 ? -6.800 16.246 42.004 1.00 66.31 93 PRO A O 1
ATOM 731 N N . THR A 1 94 ? -4.636 16.518 42.434 1.00 66.69 94 THR A N 1
ATOM 732 C CA . THR A 1 94 ? -4.809 16.580 43.900 1.00 66.69 94 THR A CA 1
ATOM 733 C C . THR A 1 94 ? -5.083 17.994 44.421 1.00 66.69 94 THR A C 1
ATOM 735 O O . THR A 1 94 ? -5.562 18.156 45.545 1.00 66.69 94 THR A O 1
ATOM 738 N N . LYS A 1 95 ? -4.848 19.024 43.598 1.00 70.31 95 LYS A N 1
ATOM 739 C CA . LYS A 1 95 ? -5.047 20.431 43.969 1.00 70.31 95 LYS A CA 1
ATOM 740 C C . LYS A 1 95 ? -6.535 20.788 44.085 1.00 70.31 95 LYS A C 1
ATOM 742 O O . LYS A 1 95 ? -7.325 20.500 43.186 1.00 70.31 95 LYS A O 1
ATOM 747 N N . ARG A 1 96 ? -6.910 21.486 45.169 1.00 59.22 96 ARG A N 1
ATOM 748 C CA . ARG A 1 96 ? -8.304 21.904 45.458 1.00 59.22 96 ARG A CA 1
ATOM 749 C C . ARG A 1 96 ? -8.921 22.765 44.349 1.00 59.22 96 ARG A C 1
ATOM 751 O O . ARG A 1 96 ? -10.099 22.601 44.046 1.00 59.22 96 ARG A O 1
ATOM 758 N N . GLU A 1 97 ? -8.123 23.631 43.729 1.00 68.62 97 GLU A N 1
ATOM 759 C CA . GLU A 1 97 ? -8.542 24.599 42.700 1.00 68.62 97 GLU A CA 1
ATOM 760 C C . GLU A 1 97 ? -9.087 23.950 41.422 1.00 68.62 97 GLU A C 1
ATOM 762 O O . GLU A 1 97 ? -9.942 24.516 40.746 1.00 68.62 97 GLU A O 1
ATOM 767 N N . VAL A 1 98 ? -8.639 22.732 41.106 1.00 65.44 98 VAL A N 1
ATOM 768 C CA . VAL A 1 98 ? -9.087 21.987 39.918 1.00 65.44 98 VAL A CA 1
ATOM 769 C C . VAL A 1 98 ? -10.548 21.540 40.069 1.00 65.44 98 VAL A C 1
ATOM 771 O O . VAL A 1 98 ? -11.260 21.314 39.088 1.00 65.44 98 VAL A O 1
ATOM 774 N N . GLY A 1 99 ? -11.031 21.447 41.308 1.00 75.75 99 GLY A N 1
ATOM 775 C CA . GLY A 1 99 ? -12.359 20.954 41.624 1.00 75.75 99 GLY A CA 1
ATOM 776 C C . GLY A 1 99 ? -12.473 19.439 41.438 1.00 75.75 99 GLY A C 1
ATOM 777 O O . GLY A 1 99 ? -11.888 18.821 40.545 1.00 75.75 99 GLY A O 1
ATOM 778 N N . VAL A 1 100 ? -13.293 18.824 42.289 1.00 80.62 100 VAL A N 1
ATOM 779 C CA . VAL A 1 100 ? -13.418 17.360 42.412 1.00 80.62 100 VAL A CA 1
ATOM 780 C C . VAL A 1 100 ? -13.759 16.682 41.079 1.00 80.62 100 VAL A C 1
ATOM 782 O O . VAL A 1 100 ? -13.263 15.598 40.773 1.00 80.62 100 VAL A O 1
ATOM 785 N N . LEU A 1 101 ? -14.576 17.331 40.245 1.00 79.50 101 LEU A N 1
ATOM 786 C CA . LEU A 1 101 ? -14.988 16.766 38.965 1.00 79.50 101 LEU A CA 1
ATOM 787 C C . LEU A 1 101 ? -13.790 16.569 38.031 1.00 79.50 101 LEU A C 1
ATOM 789 O O . LEU A 1 101 ? -13.569 15.440 37.597 1.00 79.50 101 LEU A O 1
ATOM 793 N N . ILE A 1 102 ? -13.019 17.623 37.743 1.00 81.25 102 ILE A N 1
ATOM 794 C CA . ILE A 1 102 ? -11.916 17.578 36.768 1.00 81.25 102 ILE A CA 1
ATOM 795 C C . ILE A 1 102 ? -10.777 16.703 37.299 1.00 81.25 102 ILE A C 1
ATOM 797 O O . ILE A 1 102 ? -10.279 15.849 36.566 1.00 81.25 102 ILE A O 1
ATOM 801 N N . ALA A 1 103 ? -10.460 16.819 38.591 1.00 79.31 103 ALA A N 1
ATOM 802 C CA . ALA A 1 103 ? -9.491 15.970 39.280 1.00 79.31 103 ALA A CA 1
ATOM 803 C C . ALA A 1 103 ? -9.754 14.471 39.049 1.00 79.31 103 ALA A C 1
ATOM 805 O O . ALA A 1 103 ? -8.863 13.720 38.645 1.00 79.31 103 ALA A O 1
ATOM 806 N N . ASN A 1 104 ? -11.006 14.039 39.222 1.00 83.25 104 ASN A N 1
ATOM 807 C CA . ASN A 1 104 ? -11.389 12.643 39.012 1.00 83.25 104 ASN A CA 1
ATOM 808 C C . ASN A 1 104 ? -11.266 12.211 37.538 1.00 83.25 104 ASN A C 1
ATOM 810 O O . ASN A 1 104 ? -10.936 11.056 37.259 1.00 83.25 104 ASN A O 1
ATOM 814 N N . ARG A 1 105 ? -11.485 13.120 36.576 1.00 84.94 105 ARG A N 1
ATOM 815 C CA . ARG A 1 105 ? -11.358 12.805 35.139 1.00 84.94 105 ARG A CA 1
ATOM 816 C C . ARG A 1 105 ? -9.892 12.659 34.742 1.00 84.94 105 ARG A C 1
ATOM 818 O O . ARG A 1 105 ? -9.568 11.721 34.021 1.00 84.94 105 ARG A O 1
ATOM 825 N N . LEU A 1 106 ? -9.017 13.515 35.266 1.00 77.44 106 LEU A N 1
ATOM 826 C CA . LEU A 1 106 ? -7.572 13.442 35.045 1.00 77.44 106 LEU A CA 1
ATOM 827 C C . LEU A 1 106 ? -6.969 12.141 35.577 1.00 77.44 106 LEU A C 1
ATOM 829 O O . LEU A 1 106 ? -6.243 11.469 34.845 1.00 77.44 106 LEU A O 1
ATOM 833 N N . LYS A 1 107 ? -7.322 11.741 36.807 1.00 77.25 107 LYS A N 1
ATOM 834 C CA . LYS A 1 107 ? -6.883 10.453 37.372 1.00 77.25 107 LYS A CA 1
ATOM 835 C C . LYS A 1 107 ? -7.289 9.288 36.468 1.00 77.25 107 LYS A C 1
ATOM 837 O O . LYS A 1 107 ? -6.447 8.482 36.093 1.00 77.25 107 LYS A O 1
ATOM 842 N N . SER A 1 108 ? -8.549 9.265 36.033 1.00 83.31 108 SER A N 1
ATOM 843 C CA . SER A 1 108 ? -9.061 8.221 35.138 1.00 83.31 108 SER A CA 1
ATOM 844 C C . SER A 1 108 ? -8.344 8.180 33.783 1.00 83.31 108 SER A C 1
ATOM 846 O O . SER A 1 108 ? -8.065 7.087 33.297 1.00 83.31 108 SER A O 1
ATOM 848 N N . ILE A 1 109 ? -8.031 9.334 33.180 1.00 80.69 109 ILE A N 1
ATOM 849 C CA . ILE A 1 109 ? -7.268 9.391 31.923 1.00 80.69 109 ILE A CA 1
ATOM 850 C C . ILE A 1 109 ? -5.874 8.797 32.127 1.00 80.69 109 ILE A C 1
ATOM 852 O O . ILE A 1 109 ? -5.473 7.921 31.365 1.00 80.69 109 ILE A O 1
ATOM 856 N N . ARG A 1 110 ? -5.152 9.228 33.168 1.00 79.75 110 ARG A N 1
ATOM 857 C CA . ARG A 1 110 ? -3.776 8.773 33.421 1.00 79.75 110 ARG A CA 1
ATOM 858 C C . ARG A 1 110 ? -3.704 7.263 33.651 1.00 79.75 110 ARG A C 1
ATOM 860 O O . ARG A 1 110 ? -2.867 6.612 33.038 1.00 79.75 110 ARG A O 1
ATOM 867 N N . THR A 1 111 ? -4.631 6.693 34.422 1.00 79.12 111 THR A N 1
ATOM 868 C CA . THR A 1 111 ? -4.710 5.236 34.626 1.00 79.12 111 THR A CA 1
ATOM 869 C C . THR A 1 111 ? -4.881 4.468 33.311 1.00 79.12 111 THR A C 1
ATOM 871 O O . THR A 1 111 ? -4.229 3.446 33.110 1.00 79.12 111 THR A O 1
ATOM 874 N N . ILE A 1 112 ? -5.720 4.961 32.393 1.00 78.75 112 ILE A N 1
ATOM 875 C CA . ILE A 1 112 ? -5.931 4.323 31.084 1.00 78.75 112 ILE A CA 1
ATOM 876 C C . ILE A 1 112 ? -4.655 4.367 30.234 1.00 78.75 112 ILE A C 1
ATOM 878 O O . ILE A 1 112 ? -4.317 3.373 29.596 1.00 78.75 112 ILE A O 1
ATOM 882 N N . LEU A 1 113 ? -3.947 5.500 30.227 1.00 73.38 113 LEU A N 1
ATOM 883 C CA . LEU A 1 113 ? -2.727 5.662 29.434 1.00 73.38 113 LEU A CA 1
ATOM 884 C C . LEU A 1 113 ? -1.595 4.756 29.929 1.00 73.38 113 LEU A C 1
ATOM 886 O O . LEU A 1 113 ? -0.983 4.078 29.107 1.00 73.38 113 LEU A O 1
ATOM 890 N N . CYS A 1 114 ? -1.366 4.690 31.247 1.00 70.88 114 CYS A N 1
ATOM 891 C CA . CYS A 1 114 ? -0.396 3.756 31.829 1.00 70.88 114 CYS A CA 1
ATOM 892 C C . CYS A 1 114 ? -0.735 2.312 31.443 1.00 70.88 114 CYS A C 1
ATOM 894 O O . CYS A 1 114 ? 0.116 1.600 30.929 1.00 70.88 114 CYS A O 1
ATOM 896 N N . GLY A 1 115 ? -2.010 1.918 31.545 1.00 71.19 115 GLY A N 1
ATOM 897 C CA . GLY A 1 115 ? -2.445 0.577 31.152 1.00 71.19 115 GLY A CA 1
ATOM 898 C C . GLY A 1 115 ? -2.203 0.237 29.675 1.00 71.19 115 GLY A C 1
ATOM 899 O O . GLY A 1 115 ? -1.890 -0.910 29.367 1.00 71.19 115 GLY A O 1
ATOM 900 N N . ILE A 1 116 ? -2.320 1.205 28.758 1.00 72.06 116 ILE A N 1
ATOM 901 C CA . ILE A 1 116 ? -2.014 0.997 27.331 1.00 72.06 116 ILE A CA 1
ATOM 902 C C . ILE A 1 116 ? -0.508 0.797 27.121 1.00 72.06 116 ILE A C 1
ATOM 904 O O . ILE A 1 116 ? -0.111 -0.090 26.362 1.00 72.06 116 ILE A O 1
ATOM 908 N N . PHE A 1 117 ? 0.323 1.598 27.791 1.00 56.66 117 PHE A N 1
ATOM 909 C CA . PHE A 1 117 ? 1.776 1.493 27.681 1.00 56.66 117 PHE A CA 1
ATOM 910 C C . PHE A 1 117 ? 2.293 0.187 28.293 1.00 56.66 117 PHE A C 1
ATOM 912 O O . PHE A 1 117 ? 2.988 -0.562 27.616 1.00 56.66 117 PHE A O 1
ATOM 919 N N . ASP A 1 118 ? 1.881 -0.143 29.515 1.00 60.94 118 ASP A N 1
ATOM 920 C CA . ASP A 1 118 ? 2.383 -1.317 30.234 1.00 60.94 118 ASP A CA 1
ATOM 921 C C . ASP A 1 118 ? 1.966 -2.636 29.558 1.00 60.94 118 ASP A C 1
ATOM 923 O O . ASP A 1 118 ? 2.742 -3.589 29.521 1.00 60.94 118 ASP A O 1
ATOM 927 N N . LYS A 1 119 ? 0.751 -2.705 28.987 1.00 73.19 119 LYS A N 1
ATOM 928 C CA . LYS A 1 119 ? 0.231 -3.930 28.347 1.00 73.19 119 LYS A CA 1
ATOM 929 C C . LYS A 1 119 ? 0.639 -4.100 26.888 1.00 73.19 119 LYS A C 1
ATOM 931 O O . LYS A 1 119 ? 0.733 -5.231 26.416 1.00 73.19 119 LYS A O 1
ATOM 936 N N . HIS A 1 120 ? 0.812 -3.003 26.152 1.00 71.94 120 HIS A N 1
ATOM 937 C CA . HIS A 1 120 ? 0.993 -3.054 24.696 1.00 71.94 120 HIS A CA 1
ATOM 938 C C . HIS A 1 120 ? 2.274 -2.366 24.208 1.00 71.94 120 HIS A C 1
ATOM 940 O O . HIS A 1 120 ? 2.574 -2.434 23.018 1.00 71.94 120 HIS A O 1
ATOM 946 N N . GLY A 1 121 ? 3.032 -1.709 25.091 1.00 62.09 121 GLY A N 1
ATOM 947 C CA . GLY A 1 121 ? 4.262 -0.986 24.754 1.00 62.09 121 GLY A CA 1
ATOM 948 C C . GLY A 1 121 ? 4.037 0.241 23.868 1.00 62.09 121 GLY A C 1
ATOM 949 O O . GLY A 1 121 ? 4.957 0.683 23.184 1.00 62.09 121 GLY A O 1
ATOM 950 N N . LEU A 1 122 ? 2.806 0.765 23.818 1.00 64.50 122 LEU A N 1
ATOM 951 C CA . LEU A 1 122 ? 2.419 1.846 22.911 1.00 64.50 122 LEU A CA 1
ATOM 952 C C . LEU A 1 122 ? 2.372 3.194 23.630 1.00 64.50 122 LEU A C 1
ATOM 954 O O . LEU A 1 122 ? 1.651 3.365 24.612 1.00 64.50 122 LEU A O 1
ATOM 958 N N . THR A 1 123 ? 3.072 4.183 23.078 1.00 60.84 123 THR A N 1
ATOM 959 C CA . THR A 1 123 ? 3.000 5.576 23.535 1.00 60.84 123 THR A CA 1
ATOM 960 C C . THR A 1 123 ? 1.820 6.297 22.884 1.00 60.84 123 THR A C 1
ATOM 962 O O . THR A 1 123 ? 1.570 6.159 21.683 1.00 60.84 123 THR A O 1
ATOM 965 N N . VAL A 1 124 ? 1.099 7.092 23.679 1.00 71.19 124 VAL A N 1
ATOM 966 C CA . VAL A 1 124 ? -0.019 7.927 23.220 1.00 71.19 124 VAL A CA 1
ATOM 967 C C . VAL A 1 124 ? 0.412 9.390 23.200 1.00 71.19 124 VAL A C 1
ATOM 969 O O . VAL A 1 124 ? 0.889 9.910 24.207 1.00 71.19 124 VAL A O 1
ATOM 972 N N . THR A 1 125 ? 0.209 10.073 22.077 1.00 68.88 125 THR A N 1
ATOM 973 C CA . THR A 1 125 ? 0.556 11.492 21.908 1.00 68.88 125 THR A CA 1
ATOM 974 C C . THR A 1 125 ? -0.701 12.357 21.843 1.00 68.88 125 THR A C 1
ATOM 976 O O . THR A 1 125 ? -1.688 11.962 21.225 1.00 68.88 125 THR A O 1
ATOM 979 N N . PHE A 1 126 ? -0.670 13.551 22.443 1.00 70.88 126 PHE A N 1
ATOM 980 C CA . PHE A 1 126 ? -1.766 14.524 22.378 1.00 70.88 126 PHE A CA 1
ATOM 981 C C . PHE A 1 126 ? -1.432 15.695 21.443 1.00 70.88 126 PHE A C 1
ATOM 983 O O . PHE A 1 126 ? -0.274 16.091 21.346 1.00 70.88 126 PHE A O 1
ATOM 990 N N . GLY A 1 127 ? -2.436 16.256 20.763 1.00 64.81 127 GLY A N 1
ATOM 991 C CA . GLY A 1 127 ? -2.269 17.420 19.885 1.00 64.81 127 GLY A CA 1
ATOM 992 C C . GLY A 1 127 ? -3.493 18.337 19.833 1.00 64.81 127 GLY A C 1
ATOM 993 O O . GLY A 1 127 ? -4.614 17.918 20.116 1.00 64.81 127 GLY A O 1
ATOM 994 N N . HIS A 1 128 ? -3.291 19.597 19.453 1.00 71.69 128 HIS A N 1
ATOM 995 C CA . HIS A 1 128 ? -4.389 20.538 19.222 1.00 71.69 128 HIS A CA 1
ATOM 996 C C . HIS A 1 128 ? -4.903 20.445 17.775 1.00 71.69 128 HIS A C 1
ATOM 998 O O . HIS A 1 128 ? -4.119 20.286 16.836 1.00 71.69 128 HIS A O 1
ATOM 1004 N N . ALA A 1 129 ? -6.218 20.543 17.585 1.00 66.62 129 ALA A N 1
ATOM 1005 C CA . ALA A 1 129 ? -6.854 20.599 16.273 1.00 66.62 129 ALA A CA 1
ATOM 1006 C C . ALA A 1 129 ? -7.622 21.915 16.103 1.00 66.62 129 ALA A C 1
ATOM 1008 O O . ALA A 1 129 ? -8.445 22.252 16.941 1.00 66.62 129 ALA A O 1
ATOM 1009 N N . ASP A 1 130 ? -7.414 22.607 14.980 1.00 62.69 130 ASP A N 1
ATOM 1010 C CA . ASP A 1 130 ? -8.189 23.804 14.626 1.00 62.69 130 ASP A CA 1
ATOM 1011 C C . ASP A 1 130 ? -9.690 23.465 14.534 1.00 62.69 130 ASP A C 1
ATOM 1013 O O . ASP A 1 130 ? -10.087 22.537 13.816 1.00 62.69 130 ASP A O 1
ATOM 1017 N N . THR A 1 131 ? -10.519 24.234 15.244 1.00 61.06 131 THR A N 1
ATOM 1018 C CA . THR A 1 131 ? -11.973 24.058 15.360 1.00 61.06 131 THR A CA 1
ATOM 1019 C C . THR A 1 131 ? -12.667 23.996 14.000 1.00 61.06 131 THR A C 1
ATOM 1021 O O . THR A 1 131 ? -13.527 23.144 13.784 1.00 61.06 131 THR A O 1
ATOM 1024 N N . LYS A 1 132 ? -12.252 24.813 13.020 1.00 59.47 132 LYS A N 1
ATOM 1025 C CA . LYS A 1 132 ? -12.856 24.819 11.666 1.00 59.47 132 LYS A CA 1
ATOM 1026 C C . LYS A 1 132 ? -12.559 23.544 10.873 1.00 59.47 132 LYS A C 1
ATOM 1028 O O . LYS A 1 132 ? -13.104 23.323 9.793 1.00 59.47 132 LYS A O 1
ATOM 1033 N N . ARG A 1 133 ? -11.635 22.731 11.377 1.00 55.47 133 ARG A N 1
ATOM 1034 C CA . ARG A 1 133 ? -11.037 21.568 10.722 1.00 55.47 133 ARG A CA 1
ATOM 1035 C C . ARG A 1 133 ? -11.191 20.301 11.567 1.00 55.47 133 ARG A C 1
ATOM 1037 O O . ARG A 1 133 ? -10.574 19.279 11.250 1.00 55.47 133 ARG A O 1
ATOM 1044 N N . ASN A 1 134 ? -12.007 20.348 12.622 1.00 63.81 134 ASN A N 1
ATOM 1045 C CA . ASN A 1 134 ? -12.303 19.233 13.508 1.00 63.81 134 ASN A CA 1
ATOM 1046 C C . ASN A 1 134 ? -13.603 18.528 13.072 1.00 63.81 134 ASN A C 1
ATOM 1048 O O . ASN A 1 134 ? -14.690 19.057 13.294 1.00 63.81 134 ASN A O 1
ATOM 1052 N N . PRO A 1 135 ? -13.542 17.318 12.483 1.00 61.69 135 PRO A N 1
ATOM 1053 C CA . PRO A 1 135 ? -14.744 16.623 12.028 1.00 61.69 135 PRO A CA 1
ATOM 1054 C C . PRO A 1 135 ? -15.652 16.181 13.186 1.00 61.69 135 PRO A C 1
ATOM 1056 O O . PRO A 1 135 ? -16.794 15.803 12.942 1.00 61.69 135 PRO A O 1
ATOM 1059 N N . ALA A 1 136 ? -15.183 16.242 14.440 1.00 60.28 136 ALA A N 1
ATOM 1060 C CA . ALA A 1 136 ? -16.023 15.980 15.601 1.00 60.28 136 ALA A CA 1
ATOM 1061 C C . ALA A 1 136 ? -17.149 17.028 15.752 1.00 60.28 136 ALA A C 1
ATOM 1063 O O . ALA A 1 136 ? -18.201 16.676 16.282 1.00 60.28 136 ALA A O 1
ATOM 1064 N N . ASP A 1 137 ? -16.971 18.266 15.249 1.00 62.00 137 ASP A N 1
ATOM 1065 C CA . ASP A 1 137 ? -17.969 19.363 15.325 1.00 62.00 137 ASP A CA 1
ATOM 1066 C C . ASP A 1 137 ? -19.221 19.096 14.479 1.00 62.00 137 ASP A C 1
ATOM 1068 O O . ASP A 1 137 ? -20.301 19.613 14.746 1.00 62.00 137 ASP A O 1
ATOM 1072 N N . LEU A 1 138 ? -19.129 18.187 13.508 1.00 62.56 138 LEU A N 1
ATOM 1073 C CA . LEU A 1 138 ? -20.308 17.682 12.803 1.00 62.56 138 LEU A CA 1
ATOM 1074 C C . LEU A 1 138 ? -21.191 16.827 13.725 1.00 62.56 138 LEU A C 1
ATOM 1076 O O . LEU A 1 138 ? -22.416 16.851 13.633 1.00 62.56 138 LEU A O 1
ATOM 1080 N N . GLY A 1 139 ? -20.582 16.088 14.654 1.00 57.25 139 GLY A N 1
ATOM 1081 C CA . GLY A 1 139 ? -21.294 15.208 15.580 1.00 57.25 139 GLY A CA 1
ATOM 1082 C C . GLY A 1 139 ? -22.087 15.946 16.662 1.00 57.25 139 GLY A C 1
ATOM 1083 O O . GLY A 1 139 ? -22.953 15.339 17.290 1.00 57.25 139 GLY A O 1
ATOM 1084 N N . THR A 1 140 ? -21.814 17.233 16.887 1.00 57.28 140 THR A N 1
ATOM 1085 C CA . THR A 1 140 ? -22.523 18.070 17.869 1.00 57.28 140 THR A CA 1
ATOM 1086 C C . THR A 1 140 ? -23.673 18.871 17.268 1.00 57.28 140 THR A C 1
ATOM 1088 O O . THR A 1 140 ? -24.533 19.307 18.029 1.00 57.28 140 THR A O 1
ATOM 1091 N N . ARG A 1 141 ? -23.701 19.069 15.941 1.00 57.53 141 ARG A N 1
ATOM 1092 C CA . ARG A 1 141 ? -24.697 19.916 15.254 1.00 57.53 141 ARG A CA 1
ATOM 1093 C C . ARG A 1 141 ? -25.764 19.142 14.479 1.00 57.53 141 ARG A C 1
ATOM 1095 O O . ARG A 1 141 ? -26.750 19.742 14.074 1.00 57.53 141 ARG A O 1
ATOM 1102 N N . GLY A 1 142 ? -25.595 17.826 14.323 1.00 58.03 142 GLY A N 1
ATOM 1103 C CA . GLY A 1 142 ? -26.491 16.986 13.526 1.00 58.03 142 GLY A CA 1
ATOM 1104 C C . GLY A 1 142 ? -26.302 17.262 12.035 1.00 58.03 142 GLY A C 1
ATOM 1105 O O . GLY A 1 142 ? -26.416 18.392 11.574 1.00 58.03 142 GLY A O 1
ATOM 1106 N N . VAL A 1 143 ? -25.942 16.239 11.263 1.00 60.16 143 VAL A N 1
ATOM 1107 C CA . VAL A 1 143 ? -25.519 16.427 9.869 1.00 60.16 143 VAL A CA 1
ATOM 1108 C C . VAL A 1 143 ? -26.151 15.360 8.990 1.00 60.16 143 VAL A C 1
ATOM 1110 O O . VAL A 1 143 ? -26.267 14.200 9.389 1.00 60.16 143 VAL A O 1
ATOM 1113 N N . THR A 1 144 ? -26.585 15.760 7.794 1.00 57.09 144 THR A N 1
ATOM 1114 C CA . THR A 1 144 ? -27.157 14.837 6.813 1.00 57.09 144 THR A CA 1
ATOM 1115 C C . THR A 1 144 ? -26.065 13.954 6.214 1.00 57.09 144 THR A C 1
ATOM 1117 O O . THR A 1 144 ? -24.896 14.341 6.135 1.00 57.09 144 THR A O 1
ATOM 1120 N N . LYS A 1 145 ? -26.436 12.757 5.750 1.00 55.31 145 LYS A N 1
ATOM 1121 C CA . LYS A 1 145 ? -25.491 11.807 5.143 1.00 55.31 145 LYS A CA 1
ATOM 1122 C C . LYS A 1 145 ? -24.629 12.456 4.046 1.00 55.31 145 LYS A C 1
ATOM 1124 O O . LYS A 1 145 ? -23.425 12.246 4.003 1.00 55.31 145 LYS A O 1
ATOM 1129 N N . THR A 1 146 ? -25.237 13.297 3.214 1.00 54.19 146 THR A N 1
ATOM 1130 C CA . THR A 1 146 ? -24.606 14.000 2.086 1.00 54.19 146 THR A CA 1
ATOM 1131 C C . THR A 1 146 ? -23.580 15.062 2.477 1.00 54.19 146 THR A C 1
ATOM 1133 O O . THR A 1 146 ? -22.679 15.358 1.692 1.00 54.19 146 THR A O 1
ATOM 1136 N N . ASP A 1 147 ? -23.689 15.642 3.668 1.00 58.22 147 ASP A N 1
ATOM 1137 C CA . ASP A 1 147 ? -22.759 16.672 4.137 1.00 58.22 147 ASP A CA 1
ATOM 1138 C C . ASP A 1 147 ? -21.566 16.062 4.884 1.00 58.22 147 ASP A C 1
ATOM 1140 O O . ASP A 1 147 ? -20.456 16.589 4.808 1.00 58.22 147 ASP A O 1
ATOM 1144 N N . LEU A 1 148 ? -21.752 14.893 5.509 1.00 56.00 148 LEU A N 1
ATOM 1145 C CA . LEU A 1 148 ? -20.671 14.103 6.109 1.00 56.00 148 LEU A CA 1
ATOM 1146 C C . LEU A 1 148 ? -19.626 13.668 5.062 1.00 56.00 148 LEU A C 1
ATOM 1148 O O . LEU A 1 148 ? -18.421 13.692 5.329 1.00 56.00 148 LEU A O 1
ATOM 1152 N N . ASP A 1 149 ? -20.081 13.351 3.848 1.00 52.22 149 ASP A N 1
ATOM 1153 C CA . ASP A 1 149 ? -19.231 12.909 2.735 1.00 52.22 149 ASP A CA 1
ATOM 1154 C C . ASP A 1 149 ? -18.351 14.034 2.151 1.00 52.22 149 ASP A C 1
ATOM 1156 O O . ASP A 1 149 ? -17.299 13.768 1.568 1.00 52.22 149 ASP A O 1
ATOM 1160 N N . LYS A 1 150 ? -18.723 15.309 2.324 1.00 50.72 150 LYS A N 1
ATOM 1161 C CA . LYS A 1 150 ? -17.931 16.460 1.835 1.00 50.72 150 LYS A CA 1
ATOM 1162 C C . LYS A 1 150 ? -16.791 16.848 2.777 1.00 50.72 150 LYS A C 1
ATOM 1164 O O . LYS A 1 150 ? -15.841 17.505 2.356 1.00 50.72 150 LYS A O 1
ATOM 1169 N N . VAL A 1 151 ? -16.873 16.451 4.046 1.00 50.53 151 VAL A N 1
ATOM 1170 C CA . VAL A 1 151 ? -15.952 16.880 5.114 1.00 50.53 151 VAL A CA 1
ATOM 1171 C C . VAL A 1 151 ? -14.856 15.843 5.370 1.00 50.53 151 VAL A C 1
ATOM 1173 O O . VAL A 1 151 ? -14.130 15.921 6.361 1.00 50.53 151 VAL A O 1
ATOM 1176 N N . THR A 1 152 ? -14.678 14.870 4.471 1.00 44.19 152 THR A N 1
ATOM 1177 C CA . THR A 1 152 ? -13.648 13.837 4.620 1.00 44.19 152 THR A CA 1
ATOM 1178 C C . THR A 1 152 ? -12.251 14.453 4.510 1.00 44.19 152 THR A C 1
ATOM 1180 O O . THR A 1 152 ? -11.649 14.591 3.446 1.00 44.19 152 THR A O 1
ATOM 1183 N N . TYR A 1 153 ? -11.755 14.875 5.666 1.00 46.53 153 TYR A N 1
ATOM 1184 C CA . TYR A 1 153 ? -10.483 15.527 5.880 1.00 46.53 153 TYR A CA 1
ATOM 1185 C C . TYR A 1 153 ? -9.354 14.633 5.364 1.00 46.53 153 TYR A C 1
ATOM 1187 O O . TYR A 1 153 ? -9.271 13.455 5.717 1.00 46.53 153 TYR A O 1
ATOM 1195 N N . SER A 1 154 ? -8.447 15.175 4.548 1.00 40.47 154 SER A N 1
ATOM 1196 C CA . SER A 1 154 ? -7.262 14.422 4.159 1.00 40.47 154 SER A CA 1
ATOM 1197 C C . SER A 1 154 ? -6.320 14.329 5.365 1.00 40.47 154 SER A C 1
ATOM 1199 O O . SER A 1 154 ? -5.539 15.248 5.624 1.00 40.47 154 SER A O 1
ATOM 1201 N N . ALA A 1 155 ? -6.310 13.189 6.059 1.00 37.28 155 ALA A N 1
ATOM 1202 C CA . ALA A 1 155 ? -5.221 12.802 6.969 1.00 37.28 155 ALA A CA 1
ATOM 1203 C C . ALA A 1 155 ? -3.844 12.715 6.274 1.00 37.28 155 ALA A C 1
ATOM 1205 O O . ALA A 1 155 ? -2.819 12.490 6.907 1.00 37.28 155 ALA A O 1
ATOM 1206 N N . LYS A 1 156 ? -3.812 12.982 4.967 1.00 37.91 156 LYS A N 1
ATOM 1207 C CA . LYS A 1 156 ? -2.631 13.115 4.128 1.00 37.91 156 LYS A CA 1
ATOM 1208 C C . LYS A 1 156 ? -1.584 14.113 4.633 1.00 37.91 156 LYS A C 1
ATOM 1210 O O . LYS A 1 156 ? -0.441 14.012 4.220 1.00 37.91 156 LYS A O 1
ATOM 1215 N N . ARG A 1 157 ? -1.934 15.078 5.492 1.00 42.03 157 ARG A N 1
ATOM 1216 C CA . ARG A 1 157 ? -0.971 16.100 5.945 1.00 42.03 157 ARG A CA 1
ATOM 1217 C C . ARG A 1 157 ? -0.285 15.815 7.280 1.00 42.03 157 ARG A C 1
ATOM 1219 O O . ARG A 1 157 ? 0.518 16.641 7.692 1.00 42.03 157 ARG A O 1
ATOM 1226 N N . ILE A 1 158 ? -0.606 14.704 7.950 1.00 38.91 158 ILE A N 1
ATOM 1227 C CA . ILE A 1 158 ? 0.013 14.355 9.244 1.00 38.91 158 ILE A CA 1
ATOM 1228 C C . ILE A 1 158 ? 0.511 12.893 9.286 1.00 38.91 158 ILE A C 1
ATOM 1230 O O . ILE A 1 158 ? 1.281 12.553 10.174 1.00 38.91 158 ILE A O 1
ATOM 1234 N N . LEU A 1 159 ? 0.153 12.028 8.323 1.00 38.81 159 LEU A N 1
ATOM 1235 C CA . LEU A 1 159 ? 0.553 10.611 8.318 1.00 38.81 159 LEU A CA 1
ATOM 1236 C C . LEU A 1 159 ? 0.823 10.092 6.897 1.00 38.81 159 LEU A C 1
ATOM 1238 O O . LEU A 1 159 ? -0.018 9.421 6.308 1.00 38.81 159 LEU A O 1
ATOM 1242 N N . GLU A 1 160 ? 1.985 10.393 6.321 1.00 41.50 160 GLU A N 1
ATOM 1243 C CA . GLU A 1 160 ? 2.555 9.498 5.307 1.00 41.50 160 GLU A CA 1
ATOM 1244 C C . GLU A 1 160 ? 2.887 8.190 6.028 1.00 41.50 160 GLU A C 1
ATOM 1246 O O . GLU A 1 160 ? 3.772 8.171 6.875 1.00 41.50 160 GLU A O 1
ATOM 1251 N N . GLU A 1 161 ? 2.121 7.124 5.788 1.00 44.34 161 GLU A N 1
ATOM 1252 C CA . GLU A 1 161 ? 2.540 5.813 6.277 1.00 44.34 161 GLU A CA 1
ATOM 1253 C C . GLU A 1 161 ? 3.323 5.064 5.216 1.00 44.34 161 GLU A C 1
ATOM 1255 O O . GLU A 1 161 ? 3.003 5.127 4.024 1.00 44.34 161 GLU A O 1
ATOM 1260 N N . ASP A 1 162 ? 4.303 4.302 5.679 1.00 47.00 162 ASP A N 1
ATOM 1261 C CA . ASP A 1 162 ? 5.078 3.385 4.867 1.00 47.00 162 ASP A CA 1
ATOM 1262 C C . ASP A 1 162 ? 4.193 2.228 4.361 1.00 47.00 162 ASP A C 1
ATOM 1264 O O . ASP A 1 162 ? 4.037 1.203 5.029 1.00 47.00 162 ASP A O 1
ATOM 1268 N N . ILE A 1 163 ? 3.629 2.358 3.149 1.00 53.97 163 ILE A N 1
ATOM 1269 C CA . ILE A 1 163 ? 3.160 1.198 2.374 1.00 53.97 163 ILE A CA 1
ATOM 1270 C C . ILE A 1 163 ? 4.398 0.353 2.078 1.00 53.97 163 ILE A C 1
ATOM 1272 O O . ILE A 1 163 ? 5.134 0.639 1.131 1.00 53.97 163 ILE A O 1
ATOM 1276 N N . THR A 1 164 ? 4.628 -0.698 2.859 1.00 63.72 164 THR A N 1
ATOM 1277 C CA . THR A 1 164 ? 5.670 -1.678 2.559 1.00 63.72 164 THR A CA 1
ATOM 1278 C C . THR A 1 164 ? 5.063 -2.837 1.762 1.00 63.72 164 THR A C 1
ATOM 1280 O O . THR A 1 164 ? 4.084 -3.450 2.197 1.00 63.72 164 THR A O 1
ATOM 1283 N N . PRO A 1 165 ? 5.570 -3.131 0.550 1.00 75.00 165 PRO A N 1
ATOM 1284 C CA . PRO A 1 165 ? 5.138 -4.310 -0.189 1.00 75.00 165 PRO A CA 1
ATOM 1285 C C . PRO A 1 165 ? 5.596 -5.575 0.549 1.00 75.00 165 PRO A C 1
ATOM 1287 O O . PRO A 1 165 ? 6.656 -5.582 1.174 1.00 75.00 165 PRO A O 1
ATOM 1290 N N . ILE A 1 166 ? 4.828 -6.662 0.440 1.00 84.94 166 ILE A N 1
ATOM 1291 C CA . ILE A 1 166 ? 5.203 -7.965 1.020 1.00 84.94 166 ILE A CA 1
ATOM 1292 C C . ILE A 1 166 ? 6.497 -8.461 0.371 1.00 84.94 166 ILE A C 1
ATOM 1294 O O . ILE A 1 166 ? 7.371 -9.027 1.029 1.00 84.94 166 ILE A O 1
ATOM 1298 N N . PHE A 1 167 ? 6.620 -8.245 -0.938 1.00 89.56 167 PHE A N 1
ATOM 1299 C CA . PHE A 1 167 ? 7.794 -8.632 -1.701 1.00 89.56 167 PHE A CA 1
ATOM 1300 C C . PHE A 1 167 ? 8.708 -7.431 -1.927 1.00 89.56 167 PHE A C 1
ATOM 1302 O O . PHE A 1 167 ? 8.434 -6.564 -2.758 1.00 89.56 167 PHE A O 1
ATOM 1309 N N . ASP A 1 168 ? 9.844 -7.413 -1.238 1.00 87.44 168 ASP A N 1
ATOM 1310 C CA . ASP A 1 168 ? 10.877 -6.412 -1.482 1.00 87.44 168 ASP A CA 1
ATOM 1311 C C . ASP A 1 168 ? 11.622 -6.710 -2.798 1.00 87.44 168 ASP A C 1
ATOM 1313 O O . ASP A 1 168 ? 12.533 -7.541 -2.871 1.00 87.44 168 ASP A O 1
ATOM 1317 N N . CYS A 1 169 ? 11.219 -6.017 -3.865 1.00 87.69 169 CYS A N 1
ATOM 1318 C CA . CYS A 1 169 ? 11.830 -6.137 -5.187 1.00 87.69 169 CYS A CA 1
ATOM 1319 C C . CYS A 1 169 ? 13.218 -5.479 -5.282 1.00 87.69 169 CYS A C 1
ATOM 1321 O O . CYS A 1 169 ? 13.898 -5.677 -6.288 1.00 87.69 169 CYS A O 1
ATOM 1323 N N . SER A 1 170 ? 13.678 -4.745 -4.263 1.00 86.31 170 SER A N 1
ATOM 1324 C CA . SER A 1 170 ? 15.043 -4.200 -4.233 1.00 86.31 170 SER A CA 1
ATOM 1325 C C . SER A 1 170 ? 16.097 -5.283 -3.952 1.00 86.31 170 SER A C 1
ATOM 1327 O O . SER A 1 170 ? 17.259 -5.156 -4.344 1.00 86.31 170 SER A O 1
ATOM 1329 N N . ARG A 1 171 ? 15.686 -6.405 -3.341 1.00 89.44 171 ARG A N 1
ATOM 1330 C CA . ARG A 1 171 ? 16.570 -7.508 -2.926 1.00 89.44 171 ARG A CA 1
ATOM 1331 C C . ARG A 1 171 ? 17.202 -8.292 -4.068 1.00 89.44 171 ARG A C 1
ATOM 1333 O O . ARG A 1 171 ? 18.159 -9.033 -3.836 1.00 89.44 171 ARG A O 1
ATOM 1340 N N . THR A 1 172 ? 16.656 -8.213 -5.277 1.00 90.56 172 THR A N 1
ATOM 1341 C CA . THR A 1 172 ? 17.151 -8.984 -6.419 1.00 90.56 172 THR A CA 1
ATOM 1342 C C . THR A 1 172 ? 16.871 -8.279 -7.731 1.00 90.56 172 THR A C 1
ATOM 1344 O O . THR A 1 172 ? 15.895 -7.564 -7.887 1.00 90.56 172 THR A O 1
ATOM 1347 N N . ASN A 1 173 ? 17.716 -8.538 -8.724 1.00 87.06 173 ASN A N 1
ATOM 1348 C CA . ASN A 1 173 ? 17.575 -7.965 -10.060 1.00 87.06 173 ASN A CA 1
ATOM 1349 C C . ASN A 1 173 ? 16.907 -8.921 -11.065 1.00 87.06 173 ASN A C 1
ATOM 1351 O O . ASN A 1 173 ? 16.814 -8.581 -12.244 1.00 87.06 173 ASN A O 1
ATOM 1355 N N . SER A 1 174 ? 16.466 -10.112 -10.634 1.00 92.06 174 SER A N 1
ATOM 1356 C CA . SER A 1 174 ? 15.896 -11.146 -11.513 1.00 92.06 174 SER A CA 1
ATOM 1357 C C . SER A 1 174 ? 14.402 -11.341 -11.281 1.00 92.06 174 SER A C 1
ATOM 1359 O O . SER A 1 174 ? 13.981 -11.787 -10.210 1.00 92.06 174 SER A O 1
ATOM 1361 N N . PHE A 1 175 ? 13.608 -11.046 -12.312 1.00 94.12 175 PHE A N 1
ATOM 1362 C CA . PHE A 1 175 ? 12.157 -11.189 -12.256 1.00 94.12 175 PHE A CA 1
ATOM 1363 C C . PHE A 1 175 ? 11.741 -12.653 -12.084 1.00 94.12 175 PHE A C 1
ATOM 1365 O O . PHE A 1 175 ? 10.978 -12.962 -11.171 1.00 94.12 175 PHE A O 1
ATOM 1372 N N . MET A 1 176 ? 12.345 -13.580 -12.832 1.00 93.62 176 MET A N 1
ATOM 1373 C CA . MET A 1 176 ? 12.161 -15.019 -12.618 1.00 93.62 176 MET A CA 1
ATOM 1374 C C . MET A 1 176 ? 12.472 -15.487 -11.186 1.00 93.62 176 MET A C 1
ATOM 1376 O O . MET A 1 176 ? 11.733 -16.311 -10.643 1.00 93.62 176 MET A O 1
ATOM 1380 N N . LYS A 1 177 ? 13.530 -14.968 -10.540 1.00 93.69 177 LYS A N 1
ATOM 1381 C CA . LYS A 1 177 ? 13.821 -15.316 -9.136 1.00 93.69 177 LYS A CA 1
ATOM 1382 C C . LYS A 1 177 ? 12.698 -14.850 -8.209 1.00 93.69 177 LYS A C 1
ATOM 1384 O O . LYS A 1 177 ? 12.264 -15.651 -7.386 1.00 93.69 177 LYS A O 1
ATOM 1389 N N . MET A 1 178 ? 12.190 -13.626 -8.374 1.00 94.56 178 MET A N 1
ATOM 1390 C CA . MET A 1 178 ? 11.064 -13.138 -7.564 1.00 94.56 178 MET A CA 1
ATOM 1391 C C . MET A 1 178 ? 9.788 -13.933 -7.800 1.00 94.56 178 MET A C 1
ATOM 1393 O O . MET A 1 178 ? 9.175 -14.350 -6.826 1.00 94.56 178 MET A O 1
ATOM 1397 N N . LYS A 1 179 ? 9.448 -14.254 -9.057 1.00 95.12 179 LYS A N 1
ATOM 1398 C CA . LYS A 1 179 ? 8.303 -15.125 -9.373 1.00 95.12 179 LYS A CA 1
ATOM 1399 C C . LYS A 1 179 ? 8.387 -16.449 -8.608 1.00 95.12 179 LYS A C 1
ATOM 1401 O O . LYS A 1 179 ? 7.424 -16.859 -7.968 1.00 95.12 179 LYS A O 1
ATOM 1406 N N . ARG A 1 180 ? 9.563 -17.090 -8.596 1.00 94.31 180 ARG A N 1
ATOM 1407 C CA . ARG A 1 180 ? 9.794 -18.337 -7.843 1.00 94.31 180 ARG A CA 1
ATOM 1408 C C . ARG A 1 180 ? 9.725 -18.148 -6.326 1.00 94.31 180 ARG A C 1
ATOM 1410 O O . ARG A 1 180 ? 9.213 -19.030 -5.648 1.00 94.31 180 ARG A O 1
ATOM 1417 N N . VAL A 1 181 ? 10.237 -17.041 -5.783 1.00 94.56 181 VAL A N 1
ATOM 1418 C CA . VAL A 1 181 ? 10.108 -16.720 -4.348 1.00 94.56 181 VAL A CA 1
ATOM 1419 C C . VAL A 1 181 ? 8.636 -16.573 -3.974 1.00 94.56 181 VAL A C 1
ATOM 1421 O O . VAL A 1 181 ? 8.197 -17.217 -3.026 1.00 94.56 181 VAL A O 1
ATOM 1424 N N . THR A 1 182 ? 7.859 -15.829 -4.760 1.00 94.62 182 THR A N 1
ATOM 1425 C CA . THR A 1 182 ? 6.415 -15.679 -4.557 1.00 94.62 182 THR A CA 1
ATOM 1426 C C . THR A 1 182 ? 5.704 -17.031 -4.576 1.00 94.62 182 THR A C 1
ATOM 1428 O O . THR A 1 182 ? 4.944 -17.317 -3.657 1.00 94.62 182 THR A O 1
ATOM 1431 N N . VAL A 1 183 ? 6.014 -17.917 -5.531 1.00 95.12 183 VAL A N 1
ATOM 1432 C CA . VAL A 1 183 ? 5.452 -19.283 -5.548 1.00 95.12 183 VAL A CA 1
ATOM 1433 C C . VAL A 1 183 ? 5.812 -20.070 -4.291 1.00 95.12 183 VAL A C 1
ATOM 1435 O O . VAL A 1 183 ? 4.946 -20.724 -3.720 1.00 95.12 183 VAL A O 1
ATOM 1438 N N . ARG A 1 184 ? 7.065 -20.016 -3.827 1.00 94.06 184 ARG A N 1
ATOM 1439 C CA . ARG A 1 184 ? 7.471 -20.727 -2.602 1.00 94.06 184 ARG A CA 1
ATOM 1440 C C . ARG A 1 184 ? 6.722 -20.225 -1.374 1.00 94.06 184 ARG A C 1
ATOM 1442 O O . ARG A 1 184 ? 6.301 -21.040 -0.560 1.00 94.06 184 ARG A O 1
ATOM 1449 N N . VAL A 1 185 ? 6.524 -18.911 -1.269 1.00 93.12 185 VAL A N 1
ATOM 1450 C CA . VAL A 1 185 ? 5.710 -18.307 -0.205 1.00 93.12 185 VAL A CA 1
ATOM 1451 C C . VAL A 1 185 ? 4.266 -18.800 -0.298 1.00 93.12 185 VAL A C 1
ATOM 1453 O O . VAL A 1 185 ? 3.712 -19.226 0.708 1.00 93.12 185 VAL A O 1
ATOM 1456 N N . LEU A 1 186 ? 3.676 -18.847 -1.494 1.00 92.38 186 LEU A N 1
ATOM 1457 C CA . LEU A 1 186 ? 2.318 -19.367 -1.681 1.00 92.38 186 LEU A CA 1
ATOM 1458 C C . LEU A 1 186 ? 2.204 -20.862 -1.338 1.00 92.38 186 LEU A C 1
ATOM 1460 O O . LEU A 1 186 ? 1.265 -21.257 -0.655 1.00 92.38 186 LEU A O 1
ATOM 1464 N N . LYS A 1 187 ? 3.182 -21.693 -1.723 1.00 92.38 187 LYS A N 1
ATOM 1465 C CA . LYS A 1 187 ? 3.247 -23.113 -1.322 1.00 92.38 187 LYS A CA 1
ATOM 1466 C C . LYS A 1 187 ? 3.357 -23.274 0.192 1.00 92.38 187 LYS A C 1
ATOM 1468 O O . LYS A 1 187 ? 2.727 -24.160 0.765 1.00 92.38 187 LYS A O 1
ATOM 1473 N N . PHE A 1 188 ? 4.140 -22.416 0.845 1.00 91.81 188 PHE A N 1
ATOM 1474 C CA . PHE A 1 188 ? 4.265 -22.391 2.299 1.00 91.81 188 PHE A CA 1
ATOM 1475 C C . PHE A 1 188 ? 2.939 -22.017 2.973 1.00 91.81 188 PHE A C 1
ATOM 1477 O O . PHE A 1 188 ? 2.499 -22.724 3.879 1.00 91.81 188 PHE A O 1
ATOM 1484 N N . ILE A 1 189 ? 2.262 -20.980 2.473 1.00 89.88 189 ILE A N 1
ATOM 1485 C CA . ILE A 1 189 ? 0.930 -20.578 2.941 1.00 89.88 189 ILE A CA 1
ATOM 1486 C C . ILE A 1 189 ? -0.070 -21.723 2.752 1.00 89.88 189 ILE A C 1
ATOM 1488 O O . ILE A 1 189 ? -0.783 -22.058 3.690 1.00 89.88 189 ILE A O 1
ATOM 1492 N N . LEU A 1 190 ? -0.078 -22.391 1.595 1.00 89.06 190 LEU A N 1
ATOM 1493 C CA . LEU A 1 190 ? -0.956 -23.536 1.335 1.00 89.06 190 LEU A CA 1
ATOM 1494 C C . LEU A 1 190 ? -0.677 -24.710 2.291 1.00 89.06 190 LEU A C 1
ATOM 1496 O O . LEU A 1 190 ? -1.601 -25.376 2.755 1.00 89.06 190 LEU A O 1
ATOM 1500 N N . LYS A 1 191 ? 0.594 -24.953 2.634 1.00 89.38 191 LYS A N 1
ATOM 1501 C CA . LYS A 1 191 ? 0.988 -25.979 3.613 1.00 89.38 191 LYS A CA 1
ATOM 1502 C C . LYS A 1 191 ? 0.488 -25.657 5.023 1.00 89.38 191 LYS A C 1
ATOM 1504 O O . LYS A 1 191 ? 0.092 -26.578 5.733 1.00 89.38 191 LYS A O 1
ATOM 1509 N N . ILE A 1 192 ? 0.502 -24.383 5.420 1.00 87.75 192 ILE A N 1
ATOM 1510 C CA . ILE A 1 192 ? -0.075 -23.927 6.694 1.00 87.75 192 ILE A CA 1
ATOM 1511 C C . ILE A 1 192 ? -1.600 -24.023 6.645 1.00 87.75 192 ILE A C 1
ATOM 1513 O O . ILE A 1 192 ? -2.197 -24.565 7.565 1.00 87.75 192 ILE A O 1
ATOM 1517 N N . SER A 1 193 ? -2.210 -23.576 5.548 1.00 86.94 193 SER A N 1
ATOM 1518 C CA . SER A 1 193 ? -3.657 -23.572 5.322 1.00 86.94 193 SER A CA 1
ATOM 1519 C C . SER A 1 193 ? -4.288 -24.950 5.528 1.00 86.94 193 SER A C 1
ATOM 1521 O O . SER A 1 193 ? -5.305 -25.060 6.203 1.00 86.94 193 SER A O 1
ATOM 1523 N N . LYS A 1 194 ? -3.639 -26.024 5.059 1.00 84.12 194 LYS A N 1
ATOM 1524 C CA . LYS A 1 194 ? -4.112 -27.404 5.279 1.00 84.12 194 LYS A CA 1
ATOM 1525 C C . LYS A 1 194 ? -4.091 -27.876 6.740 1.00 84.12 194 LYS A C 1
ATOM 1527 O O . LYS A 1 194 ? -4.639 -28.931 7.031 1.00 84.12 194 LYS A O 1
ATOM 1532 N N . ARG A 1 195 ? -3.418 -27.154 7.640 1.00 85.06 195 ARG A N 1
ATOM 1533 C CA . ARG A 1 195 ? -3.374 -27.443 9.086 1.00 85.06 195 ARG A CA 1
ATOM 1534 C C . ARG A 1 195 ? -4.395 -26.622 9.876 1.00 85.06 195 ARG A C 1
ATOM 1536 O O . ARG A 1 195 ? -4.481 -26.780 11.088 1.00 85.06 195 ARG A O 1
ATOM 1543 N N . MET A 1 196 ? -5.108 -25.717 9.211 1.00 83.69 196 MET A N 1
ATOM 1544 C CA . MET A 1 196 ? -6.089 -24.833 9.830 1.00 83.69 196 MET A CA 1
ATOM 1545 C C . MET A 1 196 ? -7.466 -25.502 9.882 1.00 83.69 196 MET A C 1
ATOM 1547 O O . MET A 1 196 ? -7.755 -26.419 9.116 1.00 83.69 196 MET A O 1
ATOM 1551 N N . SER A 1 197 ? -8.326 -25.027 10.785 1.00 77.31 197 SER A N 1
ATOM 1552 C CA . SER A 1 197 ? -9.738 -25.417 10.827 1.00 77.31 197 SER A CA 1
ATOM 1553 C C . SER A 1 197 ? -10.473 -24.956 9.561 1.00 77.31 197 SER A C 1
ATOM 1555 O O . SER A 1 197 ? -10.116 -23.938 8.964 1.00 77.31 197 SER A O 1
ATOM 1557 N N . GLY A 1 198 ? -11.519 -25.688 9.158 1.00 77.62 198 GLY A N 1
ATOM 1558 C CA . GLY A 1 198 ? -12.200 -25.488 7.871 1.00 77.62 198 GLY A CA 1
ATOM 1559 C C . GLY A 1 198 ? -12.686 -24.055 7.624 1.00 77.62 198 GLY A C 1
ATOM 1560 O O . GLY A 1 198 ? -12.516 -23.534 6.530 1.00 77.62 198 GLY A O 1
ATOM 1561 N N . GLU A 1 199 ? -13.202 -23.364 8.642 1.00 80.31 199 GLU A N 1
ATOM 1562 C CA . GLU A 1 199 ? -13.674 -21.980 8.491 1.00 80.31 199 GLU A CA 1
ATOM 1563 C C . GLU A 1 199 ? -12.526 -20.975 8.276 1.00 80.31 199 GLU A C 1
ATOM 1565 O O . GLU A 1 199 ? -12.615 -20.084 7.429 1.00 80.31 199 GLU A O 1
ATOM 1570 N N . ALA A 1 200 ? -11.414 -21.127 9.002 1.00 79.50 200 ALA A N 1
ATOM 1571 C CA . ALA A 1 200 ? -10.232 -20.282 8.830 1.00 79.50 200 ALA A CA 1
ATOM 1572 C C . ALA A 1 200 ? -9.525 -20.573 7.493 1.00 79.50 200 ALA A C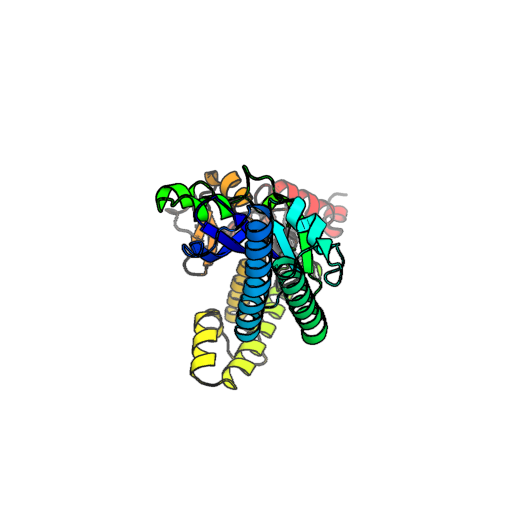 1
ATOM 1574 O O . ALA A 1 200 ? -8.990 -19.668 6.850 1.00 79.50 200 ALA A O 1
ATOM 1575 N N . GLN A 1 201 ? -9.571 -21.832 7.051 1.00 82.12 201 GLN A N 1
ATOM 1576 C CA . GLN A 1 201 ? -9.072 -22.261 5.752 1.00 82.12 201 GLN A CA 1
ATOM 1577 C C . GLN A 1 201 ? -9.881 -21.642 4.602 1.00 82.12 201 GLN A C 1
ATOM 1579 O O . GLN A 1 201 ? -9.283 -21.113 3.664 1.00 82.12 201 GLN A O 1
ATOM 1584 N N . LEU A 1 202 ? -11.215 -21.656 4.692 1.00 80.44 202 LEU A N 1
ATOM 1585 C CA . LEU A 1 202 ? -12.109 -21.053 3.697 1.00 80.44 202 LEU A CA 1
ATOM 1586 C C . LEU A 1 202 ? -11.873 -19.542 3.570 1.00 80.44 202 LEU A C 1
ATOM 1588 O O . LEU A 1 202 ? -11.640 -19.056 2.468 1.00 80.44 202 LEU A O 1
ATOM 1592 N N . LYS A 1 203 ? -11.788 -18.815 4.694 1.00 82.06 203 LYS A N 1
ATOM 1593 C CA . LYS A 1 203 ? -11.501 -17.364 4.698 1.00 82.06 203 LYS A CA 1
ATOM 1594 C C . LYS A 1 203 ? -10.175 -17.016 4.014 1.00 82.06 203 LYS A C 1
ATOM 1596 O O . LYS A 1 203 ? -10.062 -15.997 3.328 1.00 82.06 203 LYS A O 1
ATOM 1601 N N . LEU A 1 204 ? -9.158 -17.855 4.198 1.00 82.50 204 LEU A N 1
ATOM 1602 C CA . LEU A 1 204 ? -7.849 -17.665 3.579 1.00 82.50 204 LEU A CA 1
ATOM 1603 C C . LEU A 1 204 ? -7.876 -17.950 2.070 1.00 82.50 204 LEU A C 1
ATOM 1605 O O . LEU A 1 204 ? -7.266 -17.203 1.303 1.00 82.50 204 LEU A O 1
ATOM 1609 N N . LEU A 1 205 ? -8.597 -18.989 1.643 1.00 79.88 205 LEU A N 1
ATOM 1610 C CA . LEU A 1 205 ? -8.778 -19.329 0.228 1.00 79.88 205 LEU A CA 1
ATOM 1611 C C . LEU A 1 205 ? -9.611 -18.275 -0.516 1.00 79.88 205 LEU A C 1
ATOM 1613 O O . LEU A 1 205 ? -9.275 -17.949 -1.651 1.00 79.88 205 LEU A O 1
ATOM 1617 N N . ASP A 1 206 ? -10.608 -17.678 0.138 1.00 80.19 206 ASP A N 1
ATOM 1618 C CA . ASP A 1 206 ? -11.369 -16.548 -0.412 1.00 80.19 206 ASP A CA 1
ATOM 1619 C C . ASP A 1 206 ? -10.501 -15.288 -0.555 1.00 80.19 206 ASP A C 1
ATOM 1621 O O . ASP A 1 206 ? -10.630 -14.528 -1.515 1.00 80.19 206 ASP A O 1
ATOM 1625 N N . SER A 1 207 ? -9.572 -15.071 0.382 1.00 77.69 207 SER A N 1
ATOM 1626 C CA . SER A 1 207 ? -8.675 -13.907 0.372 1.00 77.69 207 SER A CA 1
ATOM 1627 C C . SER A 1 207 ? -7.553 -14.020 -0.666 1.00 77.69 207 SER A C 1
ATOM 1629 O O . SER A 1 207 ? -7.059 -13.005 -1.166 1.00 77.69 207 SER A O 1
ATOM 1631 N N . ILE A 1 208 ? -7.108 -15.243 -0.967 1.00 82.81 208 ILE A N 1
ATOM 1632 C CA . ILE A 1 208 ? -6.046 -15.532 -1.937 1.00 82.81 208 ILE A CA 1
ATOM 1633 C C . ILE A 1 208 ? -6.505 -16.700 -2.826 1.00 82.81 208 ILE A C 1
ATOM 1635 O O . ILE A 1 208 ? -6.033 -17.831 -2.658 1.00 82.81 208 ILE A O 1
ATOM 1639 N N . PRO A 1 209 ? -7.402 -16.444 -3.797 1.00 82.38 209 PRO A N 1
ATOM 1640 C CA . PRO A 1 209 ? -7.950 -17.489 -4.663 1.00 82.38 209 PRO A CA 1
ATOM 1641 C C . PRO A 1 209 ? -6.868 -18.191 -5.492 1.00 82.38 209 PRO A C 1
ATOM 1643 O O . PRO A 1 209 ? -7.023 -19.353 -5.867 1.00 82.38 209 PRO A O 1
ATOM 1646 N N . GLU A 1 210 ? -5.728 -17.527 -5.719 1.00 86.94 210 GLU A N 1
ATOM 1647 C CA . GLU A 1 210 ? -4.562 -18.083 -6.408 1.00 86.94 210 GLU A CA 1
ATOM 1648 C C . GLU A 1 210 ? -3.979 -19.338 -5.741 1.00 86.94 210 GLU A C 1
ATOM 1650 O O . GLU A 1 210 ? -3.283 -20.118 -6.395 1.00 86.94 210 GLU A O 1
ATOM 1655 N N . LEU A 1 211 ? -4.256 -19.561 -4.453 1.00 85.38 211 LEU A N 1
ATOM 1656 C CA . LEU A 1 211 ? -3.815 -20.760 -3.739 1.00 85.38 211 LEU A CA 1
ATOM 1657 C C . LEU A 1 211 ? -4.461 -22.040 -4.280 1.00 85.38 211 LEU A C 1
ATOM 1659 O O . LEU A 1 211 ? -3.824 -23.091 -4.226 1.00 85.38 211 LEU A O 1
ATOM 1663 N N . ASN A 1 212 ? -5.664 -21.954 -4.859 1.00 85.12 212 ASN A N 1
ATOM 1664 C CA . ASN A 1 212 ? -6.335 -23.093 -5.496 1.00 85.12 212 ASN A CA 1
ATOM 1665 C C . ASN A 1 212 ? -5.606 -23.581 -6.759 1.00 85.12 212 ASN A C 1
ATOM 1667 O O . ASN A 1 212 ? -5.787 -24.720 -7.186 1.00 85.12 212 ASN A O 1
ATOM 1671 N N . GLU A 1 213 ? -4.762 -22.739 -7.363 1.00 85.56 213 GLU A N 1
ATOM 1672 C CA . GLU A 1 213 ? -3.994 -23.080 -8.564 1.00 85.56 213 GLU A CA 1
ATOM 1673 C C . GLU A 1 213 ? -2.603 -23.661 -8.258 1.00 85.56 213 GLU A C 1
ATOM 1675 O O . GLU A 1 213 ? -1.853 -23.991 -9.182 1.00 85.56 213 GLU A O 1
ATOM 1680 N N . ILE A 1 214 ? -2.239 -23.776 -6.978 1.00 88.62 214 ILE A N 1
ATOM 1681 C CA . ILE A 1 214 ? -0.904 -24.177 -6.527 1.00 88.62 214 ILE A CA 1
ATOM 1682 C C . ILE A 1 214 ? -0.955 -25.557 -5.884 1.00 88.62 214 ILE A C 1
ATOM 1684 O O . ILE A 1 214 ? -1.884 -25.893 -5.151 1.00 88.62 214 ILE A O 1
ATOM 1688 N N . LYS A 1 215 ? 0.083 -26.363 -6.127 1.00 87.50 215 LYS A N 1
ATOM 1689 C CA . LYS A 1 215 ? 0.218 -27.693 -5.529 1.00 87.50 215 LYS A CA 1
ATOM 1690 C C . LYS A 1 215 ? 1.356 -27.724 -4.515 1.00 87.50 215 LYS A C 1
ATOM 1692 O O . LYS A 1 215 ? 2.377 -27.050 -4.662 1.00 87.50 215 LYS A O 1
ATOM 1697 N N . ILE A 1 216 ? 1.191 -28.541 -3.474 1.00 83.31 216 ILE A N 1
ATOM 1698 C CA . ILE A 1 216 ? 2.240 -28.791 -2.474 1.00 83.31 216 ILE A CA 1
ATOM 1699 C C . ILE A 1 216 ? 3.195 -29.852 -3.029 1.00 83.31 216 ILE A C 1
ATOM 1701 O O . ILE A 1 216 ? 3.201 -31.000 -2.602 1.00 83.31 216 ILE A O 1
ATOM 1705 N N . GLU A 1 217 ? 3.980 -29.447 -4.016 1.00 86.31 217 GLU A N 1
ATOM 1706 C CA . GLU A 1 217 ? 5.040 -30.240 -4.639 1.00 86.31 217 GLU A CA 1
ATOM 1707 C C . GLU A 1 217 ? 6.343 -29.431 -4.596 1.00 86.31 217 GLU A C 1
ATOM 1709 O O . GLU A 1 217 ? 6.308 -28.195 -4.586 1.00 86.31 217 GLU A O 1
ATOM 1714 N N . ASN A 1 218 ? 7.497 -30.104 -4.562 1.00 80.25 218 ASN A N 1
ATOM 1715 C CA . ASN A 1 218 ? 8.798 -29.427 -4.468 1.00 80.25 218 ASN A CA 1
ATOM 1716 C C . ASN A 1 218 ? 9.169 -28.673 -5.753 1.00 80.25 218 ASN A C 1
ATOM 1718 O O . ASN A 1 218 ? 9.827 -27.631 -5.700 1.00 80.25 218 ASN A O 1
ATOM 1722 N N . GLU A 1 219 ? 8.739 -29.178 -6.906 1.00 89.00 219 GLU A N 1
ATOM 1723 C CA . GLU A 1 219 ? 9.035 -28.574 -8.200 1.00 89.00 219 GLU A CA 1
ATOM 1724 C C . GLU A 1 219 ? 8.107 -27.396 -8.493 1.00 89.00 219 GLU A C 1
ATOM 1726 O O . GLU A 1 219 ? 6.953 -27.382 -8.075 1.00 89.00 219 GLU A O 1
ATOM 1731 N N . ILE A 1 220 ? 8.616 -26.375 -9.187 1.00 90.62 220 ILE A N 1
ATOM 1732 C CA . ILE A 1 220 ? 7.824 -25.208 -9.591 1.00 90.62 220 ILE A CA 1
ATOM 1733 C C . ILE A 1 220 ? 7.531 -25.316 -11.082 1.00 90.62 220 ILE A C 1
ATOM 1735 O O . ILE A 1 220 ? 8.447 -25.194 -11.900 1.00 90.62 220 ILE A O 1
ATOM 1739 N N . ASN A 1 221 ? 6.261 -25.491 -11.434 1.00 92.12 221 ASN A N 1
ATOM 1740 C CA . ASN A 1 221 ? 5.845 -25.606 -12.830 1.00 92.12 221 ASN A CA 1
ATOM 1741 C C . ASN A 1 221 ? 5.543 -24.233 -13.469 1.00 92.12 221 ASN A C 1
ATOM 1743 O O . ASN A 1 221 ? 5.429 -23.203 -12.800 1.00 92.12 221 ASN A O 1
ATOM 1747 N N . ALA A 1 222 ? 5.403 -24.202 -14.798 1.00 90.69 222 ALA A N 1
ATOM 1748 C CA . ALA A 1 222 ? 5.177 -22.960 -15.541 1.00 90.69 222 ALA A CA 1
ATOM 1749 C C . ALA A 1 222 ? 3.860 -22.253 -15.168 1.00 90.69 222 ALA A C 1
ATOM 1751 O O . ALA A 1 222 ? 3.801 -21.021 -15.200 1.00 90.69 222 ALA A O 1
ATOM 1752 N N . ARG A 1 223 ? 2.813 -23.004 -14.800 1.00 90.88 223 ARG A N 1
ATOM 1753 C CA . ARG A 1 223 ? 1.531 -22.436 -14.360 1.00 90.88 223 ARG A CA 1
ATOM 1754 C C . ARG A 1 223 ? 1.694 -21.725 -13.021 1.00 90.88 223 ARG A C 1
ATOM 1756 O O . ARG A 1 223 ? 1.297 -20.571 -12.903 1.00 90.88 223 ARG A O 1
ATOM 1763 N N . GLU A 1 224 ? 2.373 -22.352 -12.068 1.00 92.38 224 GLU A N 1
ATOM 1764 C CA . GLU A 1 224 ? 2.682 -21.758 -10.767 1.00 92.38 224 GLU A CA 1
ATOM 1765 C C . GLU A 1 224 ? 3.522 -20.487 -10.920 1.00 92.38 224 GLU A C 1
ATOM 1767 O O . GLU A 1 224 ? 3.236 -19.488 -10.271 1.00 92.38 224 GLU A O 1
ATOM 1772 N N . VAL A 1 225 ? 4.499 -20.457 -11.836 1.00 94.06 225 VAL A N 1
ATOM 1773 C CA . VAL A 1 225 ? 5.264 -19.227 -12.130 1.00 94.06 225 VAL A CA 1
ATOM 1774 C C . VAL A 1 225 ? 4.352 -18.091 -12.606 1.00 94.06 225 VAL A C 1
ATOM 1776 O O . VAL A 1 225 ? 4.557 -16.949 -12.193 1.00 94.06 225 VAL A O 1
ATOM 1779 N N . ARG A 1 226 ? 3.342 -18.376 -13.441 1.00 92.19 226 ARG A N 1
ATOM 1780 C CA . ARG A 1 226 ? 2.363 -17.365 -13.890 1.00 92.19 226 ARG A CA 1
ATOM 1781 C C . ARG A 1 226 ? 1.499 -16.864 -12.735 1.00 92.19 226 ARG A C 1
ATOM 1783 O O . ARG A 1 226 ? 1.220 -15.670 -12.673 1.00 92.19 226 ARG A O 1
ATOM 1790 N N . VAL A 1 227 ? 1.105 -17.751 -11.824 1.00 92.25 227 VAL A N 1
ATOM 1791 C CA . VAL A 1 227 ? 0.367 -17.383 -10.606 1.00 92.25 227 VAL A CA 1
ATOM 1792 C C . VAL A 1 227 ? 1.235 -16.507 -9.698 1.00 92.25 227 VAL A C 1
ATOM 1794 O O . VAL A 1 227 ? 0.806 -15.438 -9.268 1.00 92.25 227 VAL A O 1
ATOM 1797 N N . GLY A 1 228 ? 2.495 -16.891 -9.480 1.00 93.75 228 GLY A N 1
ATOM 1798 C CA . GLY A 1 228 ? 3.452 -16.096 -8.711 1.00 93.75 228 GLY A CA 1
ATOM 1799 C C . GLY A 1 228 ? 3.696 -14.716 -9.319 1.00 93.75 228 GLY A C 1
ATOM 1800 O O . GLY A 1 228 ? 3.805 -13.734 -8.592 1.00 93.75 228 GLY A O 1
ATOM 1801 N N . GLU A 1 229 ? 3.721 -14.614 -10.649 1.00 94.44 229 GLU A N 1
ATOM 1802 C CA . GLU A 1 229 ? 3.780 -13.330 -11.347 1.00 94.44 229 GLU A CA 1
ATOM 1803 C C . GLU A 1 229 ? 2.561 -12.448 -11.049 1.00 94.44 229 GLU A C 1
ATOM 1805 O O . GLU A 1 229 ? 2.726 -11.278 -10.710 1.00 94.44 229 GLU A O 1
ATOM 1810 N N . GLN A 1 230 ? 1.350 -13.009 -11.132 1.00 91.94 230 GLN A N 1
ATOM 1811 C CA . GLN A 1 230 ? 0.102 -12.287 -10.860 1.00 91.94 230 GLN A CA 1
ATOM 1812 C C . GLN A 1 230 ? 0.069 -11.751 -9.424 1.00 91.94 230 GLN A C 1
ATOM 1814 O O . GLN A 1 230 ? -0.157 -10.557 -9.218 1.00 91.94 230 GLN A O 1
ATOM 1819 N N . VAL A 1 231 ? 0.383 -12.601 -8.441 1.00 92.75 231 VAL A N 1
ATOM 1820 C CA . VAL A 1 231 ? 0.408 -12.222 -7.019 1.00 92.75 231 VAL A CA 1
ATOM 1821 C C . VAL A 1 231 ? 1.467 -11.157 -6.739 1.00 92.75 231 VAL A C 1
ATOM 1823 O O . VAL A 1 231 ? 1.184 -10.174 -6.052 1.00 92.75 231 VAL A O 1
ATOM 1826 N N . LEU A 1 232 ? 2.673 -11.318 -7.291 1.00 94.56 232 LEU A N 1
ATOM 1827 C CA . LEU A 1 232 ? 3.759 -10.355 -7.123 1.00 94.56 232 LEU A CA 1
ATOM 1828 C C . LEU A 1 232 ? 3.369 -8.983 -7.678 1.00 94.56 232 LEU A C 1
ATOM 1830 O O . LEU A 1 232 ? 3.553 -7.968 -7.011 1.00 94.56 232 LEU A O 1
ATOM 1834 N N . VAL A 1 233 ? 2.807 -8.940 -8.886 1.00 93.94 233 VAL A N 1
ATOM 1835 C CA . VAL A 1 233 ? 2.404 -7.677 -9.508 1.00 93.94 233 VAL A CA 1
ATOM 1836 C C . VAL A 1 233 ? 1.266 -7.016 -8.730 1.00 93.94 233 VAL A C 1
ATOM 1838 O O . VAL A 1 233 ? 1.339 -5.812 -8.480 1.00 93.94 233 VAL A O 1
ATOM 1841 N N . ARG A 1 234 ? 0.271 -7.789 -8.274 1.00 90.38 234 ARG A N 1
ATOM 1842 C CA . ARG A 1 234 ? -0.819 -7.283 -7.424 1.00 90.38 234 ARG A CA 1
ATOM 1843 C C . ARG A 1 234 ? -0.291 -6.642 -6.139 1.00 90.38 234 ARG A C 1
ATOM 1845 O O . ARG A 1 234 ? -0.757 -5.574 -5.751 1.00 90.38 234 ARG A O 1
ATOM 1852 N N . ASP A 1 235 ? 0.702 -7.254 -5.495 1.00 89.88 235 ASP A N 1
ATOM 1853 C CA . ASP A 1 235 ? 1.333 -6.696 -4.296 1.00 89.88 235 ASP A CA 1
ATOM 1854 C C . ASP A 1 235 ? 2.068 -5.378 -4.583 1.00 89.88 235 ASP A C 1
ATOM 1856 O O . ASP A 1 235 ? 1.859 -4.384 -3.890 1.00 89.88 235 ASP A O 1
ATOM 1860 N N . GLN A 1 236 ? 2.858 -5.329 -5.658 1.00 89.81 236 GLN A N 1
ATOM 1861 C CA . GLN A 1 236 ? 3.600 -4.121 -6.028 1.00 89.81 236 GLN A CA 1
ATOM 1862 C C . GLN A 1 236 ? 2.682 -2.959 -6.430 1.00 89.81 236 GLN A C 1
ATOM 1864 O O . GLN A 1 236 ? 3.004 -1.797 -6.178 1.00 89.81 236 GLN A O 1
ATOM 1869 N N . GLN A 1 237 ? 1.522 -3.240 -7.029 1.00 88.19 237 GLN A N 1
ATOM 1870 C CA . GLN A 1 237 ? 0.563 -2.204 -7.419 1.00 88.19 237 GLN A CA 1
ATOM 1871 C C . GLN A 1 237 ? -0.060 -1.462 -6.228 1.00 88.19 237 GLN A C 1
ATOM 1873 O O . GLN A 1 237 ? -0.549 -0.350 -6.420 1.00 88.19 237 GLN A O 1
ATOM 1878 N N . LYS A 1 238 ? 0.042 -1.981 -4.996 1.00 82.31 238 LYS A N 1
ATOM 1879 C CA . LYS A 1 238 ? -0.361 -1.252 -3.777 1.00 82.31 238 LYS A CA 1
ATOM 1880 C C . LYS A 1 238 ? 0.415 0.055 -3.584 1.00 82.31 238 LYS A C 1
ATOM 1882 O O . LYS A 1 238 ? -0.113 1.002 -3.012 1.00 82.31 238 LYS A O 1
ATOM 1887 N N . LEU A 1 239 ? 1.642 0.135 -4.108 1.00 79.19 239 LEU A N 1
ATOM 1888 C CA . LEU A 1 239 ? 2.462 1.353 -4.093 1.00 79.19 239 LEU A CA 1
ATOM 1889 C C . LEU A 1 239 ? 1.930 2.445 -5.038 1.00 79.19 239 LEU A C 1
ATOM 1891 O O . LEU A 1 239 ? 2.362 3.601 -4.976 1.00 79.19 239 LEU A O 1
ATOM 1895 N N . ILE A 1 240 ? 1.004 2.107 -5.939 1.00 80.38 240 ILE A N 1
ATOM 1896 C CA . ILE A 1 240 ? 0.386 3.058 -6.858 1.00 80.38 240 ILE A CA 1
ATOM 1897 C C . ILE A 1 240 ? -0.800 3.713 -6.150 1.00 80.38 240 ILE A C 1
ATOM 1899 O O . ILE A 1 240 ? -1.907 3.184 -6.109 1.00 80.38 240 ILE A O 1
ATOM 1903 N N . ASN A 1 241 ? -0.575 4.907 -5.604 1.00 71.19 241 ASN A N 1
ATOM 1904 C CA . ASN A 1 241 ? -1.641 5.649 -4.941 1.00 71.19 241 ASN A CA 1
ATOM 1905 C C . ASN A 1 241 ? -2.734 6.128 -5.922 1.00 71.19 241 ASN A C 1
ATOM 1907 O O . ASN A 1 241 ? -2.520 6.317 -7.125 1.00 71.19 241 ASN A O 1
ATOM 1911 N N . SER A 1 242 ? -3.920 6.398 -5.375 1.00 64.88 242 SER A N 1
ATOM 1912 C CA . SER A 1 242 ? -5.090 6.842 -6.140 1.00 64.88 242 SER A CA 1
ATOM 1913 C C . SER A 1 242 ? -4.888 8.183 -6.857 1.00 64.88 242 SER A C 1
ATOM 1915 O O . SER A 1 242 ? -5.478 8.400 -7.913 1.00 64.88 242 SER A O 1
ATOM 1917 N N . LYS A 1 243 ? -4.029 9.076 -6.339 1.00 64.19 243 LYS A N 1
ATOM 1918 C CA . LYS A 1 243 ? -3.677 10.340 -7.013 1.00 64.19 243 LYS A CA 1
ATOM 1919 C C . LYS A 1 243 ? -2.958 10.064 -8.336 1.00 64.19 243 LYS A C 1
ATOM 1921 O O . LYS A 1 243 ? -3.333 10.622 -9.361 1.00 64.19 243 LYS A O 1
ATOM 1926 N N . LYS A 1 244 ? -1.980 9.160 -8.323 1.00 68.88 244 LYS A N 1
ATOM 1927 C CA . LYS A 1 244 ? -1.177 8.796 -9.493 1.00 68.88 244 LYS A CA 1
ATOM 1928 C C . LYS A 1 244 ? -2.012 8.067 -10.545 1.00 68.88 244 LYS A C 1
ATOM 1930 O O . LYS A 1 244 ? -1.827 8.299 -11.732 1.00 68.88 244 LYS A O 1
ATOM 1935 N N . LEU A 1 245 ? -2.984 7.252 -10.123 1.00 72.25 245 LEU A N 1
ATOM 1936 C CA . LEU A 1 245 ? -3.975 6.668 -11.037 1.00 72.25 245 LEU A CA 1
ATOM 1937 C C . LEU A 1 245 ? -4.853 7.739 -11.705 1.00 72.25 245 LEU A C 1
ATOM 1939 O O . LEU A 1 245 ? -5.078 7.658 -12.910 1.00 72.25 245 LEU A O 1
ATOM 1943 N N . LYS A 1 246 ? -5.296 8.766 -10.961 1.00 71.94 246 LYS A N 1
ATOM 1944 C CA . LYS A 1 246 ? -6.071 9.895 -11.515 1.00 71.94 246 LYS A CA 1
ATOM 1945 C C . LYS A 1 246 ? -5.262 10.736 -12.507 1.00 71.94 246 LYS A C 1
ATOM 1947 O O . LYS A 1 246 ? -5.790 11.107 -13.548 1.00 71.94 246 LYS A O 1
ATOM 1952 N N . GLU A 1 247 ? -3.981 10.983 -12.229 1.00 74.88 247 GLU A N 1
ATOM 1953 C CA . GLU A 1 247 ? -3.059 11.659 -13.164 1.00 74.88 247 GLU A CA 1
ATOM 1954 C C . GLU A 1 247 ? -2.899 10.890 -14.489 1.00 74.88 247 GLU A C 1
ATOM 1956 O O . GLU A 1 247 ? -2.597 11.478 -15.523 1.00 74.88 247 GLU A O 1
ATOM 1961 N N . MET A 1 248 ? -3.138 9.576 -14.470 1.00 79.31 248 MET A N 1
ATOM 1962 C CA . MET A 1 248 ? -3.046 8.679 -15.621 1.00 79.31 248 MET A CA 1
ATOM 1963 C C . MET A 1 248 ? -4.419 8.271 -16.179 1.00 79.31 248 MET A C 1
ATOM 1965 O O . MET A 1 248 ? -4.536 7.238 -16.841 1.00 79.31 248 MET A O 1
ATOM 1969 N N . ALA A 1 249 ? -5.473 9.060 -15.938 1.00 78.06 249 ALA A N 1
ATOM 1970 C CA . ALA A 1 249 ? -6.832 8.749 -16.396 1.00 78.06 249 ALA A CA 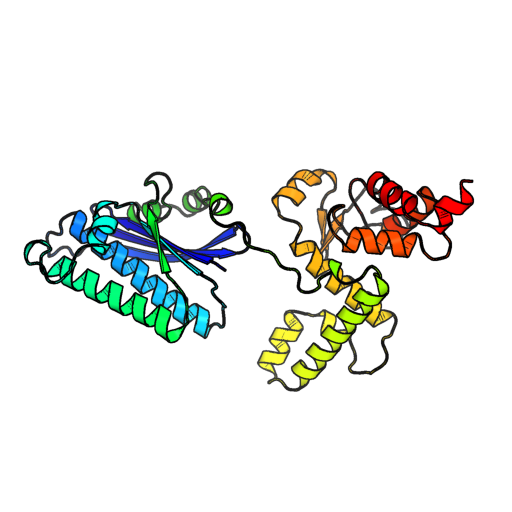1
ATOM 1971 C C . ALA A 1 249 ? -6.932 8.549 -17.922 1.00 78.06 249 ALA A C 1
ATOM 1973 O O . ALA A 1 249 ? -7.733 7.745 -18.399 1.00 78.06 249 ALA A O 1
ATOM 1974 N N . ASN A 1 250 ? -6.070 9.215 -18.694 1.00 83.00 250 ASN A N 1
ATOM 1975 C CA . ASN A 1 250 ? -5.958 9.055 -20.146 1.00 83.00 250 ASN A CA 1
ATOM 1976 C C . ASN A 1 250 ? -5.568 7.631 -20.589 1.00 83.00 250 ASN A C 1
ATOM 1978 O O . ASN A 1 250 ? -5.885 7.237 -21.710 1.00 83.00 250 ASN A O 1
ATOM 1982 N N . LEU A 1 251 ? -4.914 6.851 -19.723 1.00 80.81 251 LEU A N 1
ATOM 1983 C CA . LEU A 1 251 ? -4.561 5.449 -19.970 1.00 80.81 251 LEU A CA 1
ATOM 1984 C C . LEU A 1 251 ? -5.718 4.478 -19.695 1.00 80.81 251 LEU A C 1
ATOM 1986 O O . LEU A 1 251 ? -5.550 3.277 -19.898 1.00 80.81 251 LEU A O 1
ATOM 1990 N N . LYS A 1 252 ? -6.865 4.985 -19.218 1.00 83.56 252 LYS A N 1
ATOM 1991 C CA . LYS A 1 252 ? -8.043 4.201 -18.817 1.00 83.56 252 LYS A CA 1
ATOM 1992 C C . LYS A 1 252 ? -7.667 2.996 -17.931 1.00 83.56 252 LYS A C 1
ATOM 1994 O O . LYS A 1 252 ? -7.950 1.856 -18.306 1.00 83.56 252 LYS A O 1
ATOM 1999 N N . PRO A 1 253 ? -6.990 3.223 -16.786 1.00 84.62 253 PRO A N 1
ATOM 2000 C CA . PRO A 1 253 ? -6.646 2.146 -15.866 1.00 84.62 253 PRO A CA 1
ATOM 2001 C C . PRO A 1 253 ? -7.921 1.504 -15.311 1.00 84.62 253 PRO A C 1
ATOM 2003 O O . PRO A 1 253 ? -8.810 2.198 -14.816 1.00 84.62 253 PRO A O 1
ATOM 2006 N N . GLN A 1 254 ? -8.008 0.182 -15.394 1.00 83.44 254 GLN A N 1
ATOM 2007 C CA . GLN A 1 254 ? -9.134 -0.616 -14.919 1.00 83.44 254 GLN A CA 1
ATOM 2008 C C . GLN A 1 254 ? -8.614 -1.822 -14.146 1.00 83.44 254 GLN A C 1
ATOM 2010 O O . GLN A 1 254 ? -7.555 -2.356 -14.458 1.00 83.44 254 GLN A O 1
ATOM 2015 N N . MET A 1 255 ? -9.350 -2.246 -13.126 1.00 84.00 255 MET A N 1
ATOM 2016 C CA . MET A 1 255 ? -9.038 -3.473 -12.403 1.00 84.00 255 MET A CA 1
ATOM 2017 C C . MET A 1 255 ? -9.668 -4.652 -13.141 1.00 84.00 255 MET A C 1
ATOM 2019 O O . MET A 1 255 ? -10.840 -4.583 -13.508 1.00 84.00 255 MET A O 1
ATOM 2023 N N . ASN A 1 256 ? -8.894 -5.702 -13.394 1.00 83.81 256 ASN A N 1
ATOM 2024 C CA . ASN A 1 256 ? -9.421 -6.940 -13.962 1.00 83.81 256 ASN A CA 1
ATOM 2025 C C . ASN A 1 256 ? -10.001 -7.859 -12.868 1.00 83.81 256 ASN A C 1
ATOM 2027 O O . ASN A 1 256 ? -9.889 -7.574 -11.676 1.00 83.81 256 ASN A O 1
ATOM 2031 N N . GLU A 1 257 ? -10.568 -8.996 -13.277 1.00 83.25 257 GLU A N 1
ATOM 2032 C CA . GLU A 1 257 ? -11.148 -10.020 -12.385 1.00 83.25 257 GLU A CA 1
ATOM 2033 C C . GLU A 1 257 ? -10.155 -10.566 -11.345 1.00 83.25 257 GLU A C 1
ATOM 2035 O O . GLU A 1 257 ? -10.552 -11.088 -10.310 1.00 83.25 257 GLU A O 1
ATOM 2040 N N . LYS A 1 258 ? -8.849 -10.410 -11.593 1.00 79.62 258 LYS A N 1
ATOM 2041 C CA . LYS A 1 258 ? -7.762 -10.870 -10.718 1.00 79.62 258 LYS A CA 1
ATOM 2042 C C . LYS A 1 258 ? -7.277 -9.800 -9.735 1.00 79.62 258 LYS A C 1
ATOM 2044 O O . LYS A 1 258 ? -6.278 -9.997 -9.042 1.00 79.62 258 LYS A O 1
ATOM 2049 N N . GLY A 1 259 ? -7.931 -8.639 -9.693 1.00 81.62 259 GLY A N 1
ATOM 2050 C CA . GLY A 1 259 ? -7.533 -7.528 -8.826 1.00 81.62 259 GLY A CA 1
ATOM 2051 C C . GLY A 1 259 ? -6.260 -6.804 -9.282 1.00 81.62 259 GLY A C 1
ATOM 2052 O O . GLY A 1 259 ? -5.614 -6.139 -8.475 1.00 81.62 259 GLY A O 1
ATOM 2053 N N . ILE A 1 260 ? -5.869 -6.943 -10.553 1.00 88.31 260 ILE A N 1
ATOM 2054 C CA . ILE A 1 260 ? -4.688 -6.297 -11.140 1.00 88.31 260 ILE A CA 1
ATOM 2055 C C . ILE A 1 260 ? -5.137 -5.100 -11.976 1.00 88.31 260 ILE A C 1
ATOM 2057 O O . ILE A 1 260 ? -6.063 -5.196 -12.784 1.00 88.31 260 ILE A O 1
ATOM 2061 N N . VAL A 1 261 ? -4.456 -3.966 -11.813 1.00 87.81 261 VAL A N 1
ATOM 2062 C CA . VAL A 1 261 ? -4.691 -2.763 -12.616 1.00 87.81 261 VAL A CA 1
ATOM 2063 C C . VAL A 1 261 ? -4.052 -2.932 -13.995 1.00 87.81 261 VAL A C 1
ATOM 2065 O O . VAL A 1 261 ? -2.830 -3.035 -14.127 1.00 87.81 261 VAL A O 1
ATOM 2068 N N . VAL A 1 262 ? -4.883 -2.926 -15.028 1.00 90.88 262 VAL A N 1
ATOM 2069 C CA . VAL A 1 262 ? -4.520 -3.026 -16.445 1.00 90.88 262 VAL A CA 1
ATOM 2070 C C . VAL A 1 262 ? -4.955 -1.768 -17.196 1.00 90.88 262 VAL A C 1
ATOM 2072 O O . VAL A 1 262 ? -5.842 -1.039 -16.754 1.00 90.88 262 VAL A O 1
ATOM 2075 N N . CYS A 1 263 ? -4.338 -1.488 -18.339 1.00 88.19 263 CYS A N 1
ATOM 2076 C CA . CYS A 1 263 ? -4.735 -0.384 -19.215 1.00 88.19 263 CYS A CA 1
ATOM 2077 C C . CYS A 1 263 ? -5.499 -0.930 -20.423 1.00 88.19 263 CYS A C 1
ATOM 2079 O O . CYS A 1 263 ? -4.916 -1.648 -21.231 1.00 88.19 263 CYS A O 1
ATOM 2081 N N . LYS A 1 264 ? -6.778 -0.566 -20.598 1.00 79.69 264 LYS A N 1
ATOM 2082 C CA . LYS A 1 264 ? -7.544 -0.955 -21.797 1.00 79.69 264 LYS A CA 1
ATOM 2083 C C . LYS A 1 264 ? -7.449 0.130 -22.869 1.00 79.69 264 LYS A C 1
ATOM 2085 O O . LYS A 1 264 ? -7.949 1.244 -22.703 1.00 79.69 264 LYS A O 1
ATOM 2090 N N . GLY A 1 265 ? -6.781 -0.195 -23.974 1.00 75.31 265 GLY A N 1
ATOM 2091 C CA . GLY A 1 265 ? -6.492 0.739 -25.066 1.00 75.31 265 GLY A CA 1
ATOM 2092 C C . GLY A 1 265 ? -7.282 0.481 -26.354 1.00 75.31 265 GLY A C 1
ATOM 2093 O O . GLY A 1 265 ? -8.273 -0.243 -26.383 1.00 75.31 265 GLY A O 1
ATOM 2094 N N . ARG A 1 266 ? -6.792 1.058 -27.460 1.00 67.88 266 ARG A N 1
ATOM 2095 C CA . ARG A 1 266 ? -7.350 0.888 -28.821 1.00 67.88 266 ARG A CA 1
ATOM 2096 C C . ARG A 1 266 ? -7.187 -0.533 -29.383 1.00 67.88 266 ARG A C 1
ATOM 2098 O O . ARG A 1 266 ? -7.806 -0.867 -30.382 1.00 67.88 266 ARG A O 1
ATOM 2105 N N . MET A 1 267 ? -6.360 -1.357 -28.740 1.00 71.44 267 MET A N 1
ATOM 2106 C CA . MET A 1 267 ? -6.055 -2.733 -29.148 1.00 71.44 267 MET A CA 1
ATOM 2107 C C . MET A 1 267 ? -7.113 -3.749 -28.688 1.00 71.44 267 MET A C 1
ATOM 2109 O O . MET A 1 267 ? -6.989 -4.927 -28.997 1.00 71.44 267 MET A O 1
ATOM 2113 N N . SER A 1 268 ? -8.165 -3.316 -27.985 1.00 69.75 268 SER A N 1
ATOM 2114 C CA . SER A 1 268 ? -9.221 -4.197 -27.463 1.00 69.75 268 SER A CA 1
ATOM 2115 C C . SER A 1 268 ? -9.927 -5.029 -28.541 1.00 69.75 268 SER A C 1
ATOM 2117 O O . SER A 1 268 ? -10.298 -6.168 -28.276 1.00 69.75 268 SER A O 1
ATOM 2119 N N . LYS A 1 269 ? -10.060 -4.489 -29.761 1.00 74.81 269 LYS A N 1
ATOM 2120 C CA . LYS A 1 269 ? -10.685 -5.159 -30.916 1.00 74.81 269 LYS A CA 1
ATOM 2121 C C . LYS A 1 269 ? -9.705 -5.926 -31.817 1.00 74.81 269 LYS A C 1
ATOM 2123 O O . LYS A 1 269 ? -10.139 -6.520 -32.794 1.00 74.81 269 LYS A O 1
ATOM 2128 N N . ALA A 1 270 ? -8.401 -5.881 -31.539 1.00 79.31 270 ALA A N 1
ATOM 2129 C CA . ALA A 1 270 ? -7.401 -6.558 -32.365 1.00 79.31 270 ALA A CA 1
ATOM 2130 C C . ALA A 1 270 ? -7.418 -8.075 -32.122 1.00 79.31 270 ALA A C 1
ATOM 2132 O O . ALA A 1 270 ? -7.764 -8.516 -31.028 1.00 79.31 270 ALA A O 1
ATOM 2133 N N . ASP A 1 271 ? -6.990 -8.884 -33.089 1.00 84.25 271 ASP A N 1
ATOM 2134 C CA . ASP A 1 271 ? -6.784 -10.319 -32.864 1.00 84.25 271 ASP A CA 1
ATOM 2135 C C . ASP A 1 271 ? -5.436 -10.567 -32.166 1.00 84.25 271 ASP A C 1
ATOM 2137 O O . ASP A 1 271 ? -4.416 -10.878 -32.774 1.00 84.25 271 ASP A O 1
ATOM 2141 N N . LEU A 1 272 ? -5.406 -10.270 -30.866 1.00 82.50 272 LEU A N 1
ATOM 2142 C CA . LEU A 1 272 ? -4.222 -10.367 -30.015 1.00 82.50 272 LEU A CA 1
ATOM 2143 C C . LEU A 1 272 ? -4.536 -11.098 -28.703 1.00 82.50 272 LEU A C 1
ATOM 2145 O O . LEU A 1 272 ? -5.688 -11.072 -28.244 1.00 82.50 272 LEU A O 1
ATOM 2149 N N . PRO A 1 273 ? -3.517 -11.685 -28.045 1.00 82.94 273 PRO A N 1
ATOM 2150 C CA . PRO A 1 273 ? -3.666 -12.254 -26.713 1.00 82.94 273 PRO A CA 1
ATOM 2151 C C . PRO A 1 273 ? -4.207 -11.231 -25.711 1.00 82.94 273 PRO A C 1
ATOM 2153 O O . PRO A 1 273 ? -3.867 -10.046 -25.766 1.00 82.94 273 PRO A O 1
ATOM 2156 N N . ILE A 1 274 ? -5.002 -11.700 -24.748 1.00 81.88 274 ILE A N 1
ATOM 2157 C CA . ILE A 1 274 ? -5.629 -10.846 -23.728 1.00 81.88 274 ILE A CA 1
ATOM 2158 C C . ILE A 1 274 ? -4.595 -10.034 -22.936 1.00 81.88 274 ILE A C 1
ATOM 2160 O O . ILE A 1 274 ? -4.806 -8.853 -22.690 1.00 81.88 274 ILE A O 1
ATOM 2164 N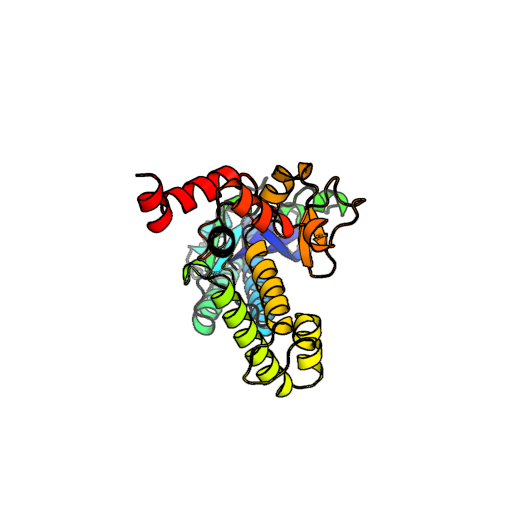 N . GLU A 1 275 ? -3.432 -10.622 -22.639 1.00 81.31 275 GLU A N 1
ATOM 2165 C CA . GLU A 1 275 ? -2.329 -9.949 -21.934 1.00 81.31 275 GLU A CA 1
ATOM 2166 C C . GLU A 1 275 ? -1.786 -8.737 -22.711 1.00 81.31 275 GLU A C 1
ATOM 2168 O O . GLU A 1 275 ? -1.325 -7.765 -22.117 1.00 81.31 275 GLU A O 1
ATOM 2173 N N . THR A 1 276 ? -1.869 -8.781 -24.042 1.00 80.44 276 THR A N 1
ATOM 2174 C CA . THR A 1 276 ? -1.439 -7.698 -24.935 1.00 80.44 276 THR A CA 1
ATOM 2175 C C . THR A 1 276 ? -2.550 -6.675 -25.169 1.00 80.44 276 THR A C 1
ATOM 2177 O O . THR A 1 276 ? -2.269 -5.497 -25.386 1.00 80.44 276 THR A O 1
ATOM 2180 N N . LYS A 1 277 ? -3.817 -7.099 -25.102 1.00 85.19 277 LYS A N 1
ATOM 2181 C CA . LYS A 1 277 ? -4.990 -6.208 -25.148 1.00 85.19 277 LYS A CA 1
ATOM 2182 C C . LYS A 1 277 ? -5.138 -5.385 -23.872 1.00 85.19 277 LYS A C 1
ATOM 2184 O O . LYS A 1 277 ? -5.571 -4.233 -23.929 1.00 85.19 277 LYS A O 1
ATOM 2189 N N . GLU A 1 278 ? -4.776 -5.988 -22.745 1.00 88.31 278 GLU A N 1
ATOM 2190 C CA . GLU A 1 278 ? -4.932 -5.450 -21.398 1.00 88.31 278 GLU A CA 1
ATOM 2191 C C . GLU A 1 278 ? -3.588 -5.467 -20.649 1.00 88.31 278 GLU A C 1
ATOM 2193 O O . GLU A 1 278 ? -3.427 -6.188 -19.660 1.00 88.31 278 GLU A O 1
ATOM 2198 N N . PRO A 1 279 ? -2.589 -4.693 -21.111 1.00 91.38 279 PRO A N 1
ATOM 2199 C CA . PRO A 1 279 ? -1.275 -4.680 -20.492 1.00 91.38 279 PRO A CA 1
ATOM 2200 C C . PRO A 1 279 ? -1.335 -4.164 -19.051 1.00 91.38 279 PRO A C 1
ATOM 2202 O O . PRO A 1 279 ? -2.035 -3.200 -18.728 1.00 91.38 279 PRO A O 1
ATOM 2205 N N . ILE A 1 280 ? -0.544 -4.788 -18.183 1.00 94.06 280 ILE A N 1
ATOM 2206 C CA . ILE A 1 280 ? -0.520 -4.508 -16.749 1.00 94.06 280 ILE A CA 1
ATOM 2207 C C . ILE A 1 280 ? 0.209 -3.193 -16.468 1.00 94.06 280 ILE A C 1
ATOM 2209 O O . ILE A 1 280 ? 1.347 -3.000 -16.902 1.00 94.06 280 ILE A O 1
ATOM 2213 N N . LEU A 1 281 ? -0.422 -2.293 -15.713 1.00 93.31 281 LEU A N 1
ATOM 2214 C CA . LEU A 1 281 ? 0.140 -0.982 -15.401 1.00 93.31 281 LEU A CA 1
ATOM 2215 C C . LEU A 1 281 ? 1.232 -1.082 -14.328 1.00 93.31 281 LEU A C 1
ATOM 2217 O O . LEU A 1 281 ? 0.979 -1.519 -13.206 1.00 93.31 281 LEU A O 1
ATOM 2221 N N . LEU A 1 282 ? 2.432 -0.592 -14.636 1.00 93.81 282 LEU A N 1
ATOM 2222 C CA . LEU A 1 282 ? 3.538 -0.468 -13.684 1.00 93.81 282 LEU A CA 1
ATOM 2223 C C . LEU A 1 282 ? 4.209 0.900 -13.815 1.00 93.81 282 LEU A C 1
ATOM 2225 O O . LEU A 1 282 ? 4.273 1.478 -14.897 1.00 93.81 282 LEU A O 1
ATOM 2229 N N . LEU A 1 283 ? 4.734 1.444 -12.717 1.00 89.81 283 LEU A N 1
ATOM 2230 C CA . LEU A 1 283 ? 5.385 2.755 -12.730 1.00 89.81 283 LEU A CA 1
ATOM 2231 C C . LEU A 1 283 ? 6.888 2.634 -12.974 1.00 89.81 283 LEU A C 1
ATOM 2233 O O . LEU A 1 283 ? 7.544 1.718 -12.482 1.00 89.81 283 LEU A O 1
ATOM 2237 N N . GLN A 1 284 ? 7.465 3.632 -13.642 1.00 87.88 284 GLN A N 1
ATOM 2238 C CA . GLN A 1 284 ? 8.910 3.704 -13.889 1.00 87.88 284 GLN A CA 1
ATOM 2239 C C . GLN A 1 284 ? 9.775 3.688 -12.613 1.00 87.88 284 GLN A C 1
ATOM 2241 O O . GLN A 1 284 ? 10.934 3.291 -12.660 1.00 87.88 284 GLN A O 1
ATOM 2246 N N . SER A 1 285 ? 9.229 4.150 -11.483 1.00 84.00 285 SER A N 1
ATOM 2247 C CA . SER A 1 285 ? 9.953 4.264 -10.214 1.00 84.00 285 SER A CA 1
ATOM 2248 C C . SER A 1 285 ? 10.097 2.933 -9.478 1.00 84.00 285 SER A C 1
ATOM 2250 O O . SER A 1 285 ? 10.921 2.835 -8.578 1.00 84.00 285 SER A O 1
ATOM 2252 N N . MET A 1 286 ? 9.307 1.922 -9.841 1.00 88.56 286 MET A N 1
ATOM 2253 C CA . MET A 1 286 ? 9.250 0.647 -9.126 1.00 88.56 286 MET A CA 1
ATOM 2254 C C . MET A 1 286 ? 10.397 -0.276 -9.554 1.00 88.56 286 MET A C 1
ATOM 2256 O O . MET A 1 286 ? 10.750 -0.334 -10.735 1.00 88.56 286 MET A O 1
ATOM 2260 N N . ASP A 1 287 ? 10.953 -1.046 -8.619 1.00 92.44 287 ASP A N 1
ATOM 2261 C CA . ASP A 1 287 ? 12.063 -1.960 -8.921 1.00 92.44 287 ASP A CA 1
ATOM 2262 C C . ASP A 1 287 ? 11.645 -3.134 -9.808 1.00 92.44 287 ASP A C 1
ATOM 2264 O O . ASP A 1 287 ? 12.385 -3.501 -10.724 1.00 92.44 287 ASP A O 1
ATOM 2268 N N . ILE A 1 288 ? 10.414 -3.632 -9.647 1.00 95.00 288 ILE A N 1
ATOM 2269 C CA . ILE A 1 288 ? 9.838 -4.659 -10.525 1.00 95.00 288 ILE A CA 1
ATOM 2270 C C . ILE A 1 288 ? 9.874 -4.243 -12.006 1.00 95.00 288 ILE A C 1
ATOM 2272 O O . ILE A 1 288 ? 10.220 -5.053 -12.864 1.00 95.00 288 ILE A O 1
ATOM 2276 N N . SER A 1 289 ? 9.631 -2.964 -12.317 1.00 95.56 289 SER A N 1
ATOM 2277 C CA . SER A 1 289 ? 9.704 -2.430 -13.685 1.00 95.56 289 SER A CA 1
ATOM 2278 C C . SER A 1 289 ? 11.115 -2.545 -14.262 1.00 95.56 289 SER A C 1
ATOM 2280 O O . SER A 1 289 ? 11.292 -2.932 -15.417 1.00 95.56 289 SER A O 1
ATOM 2282 N N . LYS A 1 290 ? 12.144 -2.262 -13.450 1.00 94.38 290 LYS A N 1
ATOM 2283 C CA . LYS A 1 290 ? 13.552 -2.397 -13.855 1.00 94.38 290 LYS A CA 1
ATOM 2284 C C . LYS A 1 290 ? 13.904 -3.864 -14.108 1.00 94.38 290 LYS A C 1
ATOM 2286 O O . LYS A 1 290 ? 14.617 -4.169 -15.061 1.00 94.38 290 LYS A O 1
ATOM 2291 N N . MET A 1 291 ? 13.406 -4.770 -13.269 1.00 94.75 291 MET A N 1
ATOM 2292 C CA . MET A 1 291 ? 13.636 -6.211 -13.394 1.00 94.75 291 MET A CA 1
ATOM 2293 C C . MET A 1 291 ? 12.979 -6.800 -14.644 1.00 94.75 291 MET A C 1
ATOM 2295 O O . MET A 1 291 ? 13.624 -7.572 -15.348 1.00 94.75 291 MET A O 1
ATOM 2299 N N . ILE A 1 292 ? 11.741 -6.399 -14.951 1.00 95.81 292 ILE A N 1
ATOM 2300 C CA . ILE A 1 292 ? 11.020 -6.811 -16.165 1.00 95.81 292 ILE A CA 1
ATOM 2301 C C . ILE A 1 292 ? 11.788 -6.382 -17.418 1.00 95.81 292 ILE A C 1
ATOM 2303 O O . ILE A 1 292 ? 12.002 -7.191 -18.316 1.00 95.81 292 ILE A O 1
ATOM 2307 N N . ILE A 1 293 ? 12.268 -5.135 -17.462 1.00 95.06 293 ILE A N 1
ATOM 2308 C CA . ILE A 1 293 ? 13.043 -4.635 -18.606 1.00 95.06 293 ILE A CA 1
ATOM 2309 C C . ILE A 1 293 ? 14.356 -5.412 -18.765 1.00 95.06 293 ILE A C 1
ATOM 2311 O O . ILE A 1 293 ? 14.731 -5.759 -19.883 1.00 95.06 293 ILE A O 1
ATOM 2315 N N . ARG A 1 294 ? 15.050 -5.729 -17.663 1.00 92.75 294 ARG A N 1
ATOM 2316 C CA . ARG A 1 294 ? 16.272 -6.551 -17.710 1.00 92.75 294 ARG A CA 1
ATOM 2317 C C . ARG A 1 294 ? 15.998 -7.976 -18.188 1.00 92.75 294 ARG A C 1
ATOM 2319 O O . ARG A 1 294 ? 16.798 -8.506 -18.951 1.00 92.75 294 ARG A O 1
ATOM 2326 N N . GLU A 1 295 ? 14.890 -8.584 -17.764 1.00 93.25 295 GLU A N 1
ATOM 2327 C CA . GLU A 1 295 ? 14.476 -9.912 -18.237 1.00 93.25 295 GLU A CA 1
ATOM 2328 C C . GLU A 1 295 ? 14.163 -9.887 -19.741 1.00 93.25 295 GLU A C 1
ATOM 2330 O O . GLU A 1 295 ? 14.645 -10.749 -20.473 1.00 93.25 295 GLU A O 1
ATOM 2335 N N . ALA A 1 296 ? 13.453 -8.859 -20.217 1.00 92.88 296 ALA A N 1
ATOM 2336 C CA . ALA A 1 296 ? 13.142 -8.683 -21.635 1.00 92.88 296 ALA A CA 1
ATOM 2337 C C . ALA A 1 296 ? 14.389 -8.424 -22.500 1.00 92.88 296 ALA A C 1
ATOM 2339 O O . ALA A 1 296 ? 14.471 -8.937 -23.619 1.00 92.88 296 ALA A O 1
ATOM 2340 N N . HIS A 1 297 ? 15.357 -7.658 -21.984 1.00 92.12 297 HIS A N 1
ATOM 2341 C CA . HIS A 1 297 ? 16.646 -7.423 -22.638 1.00 92.12 297 HIS A CA 1
ATOM 2342 C C . HIS A 1 297 ? 17.464 -8.722 -22.735 1.00 92.12 297 HIS A C 1
ATOM 2344 O O . HIS A 1 297 ? 17.974 -9.056 -23.807 1.00 92.12 297 HIS A O 1
ATOM 2350 N N . GLY A 1 298 ? 17.494 -9.490 -21.638 1.00 85.81 298 GLY A N 1
ATOM 2351 C CA . GLY A 1 298 ? 17.961 -10.874 -21.585 1.00 85.81 298 GLY A CA 1
ATOM 2352 C C . GLY A 1 298 ? 19.423 -11.088 -21.995 1.00 85.81 298 GLY A C 1
ATOM 2353 O O . GLY A 1 298 ? 20.201 -10.151 -22.145 1.00 85.81 298 GLY A O 1
ATOM 2354 N N . LYS A 1 299 ? 19.793 -12.363 -22.187 1.00 79.06 299 LYS A N 1
ATOM 2355 C CA . LYS A 1 299 ? 21.119 -12.773 -22.698 1.00 79.06 299 LYS A CA 1
ATOM 2356 C C . LYS A 1 299 ? 21.303 -12.475 -24.189 1.00 79.06 299 LYS A C 1
ATOM 2358 O O . LYS A 1 299 ? 22.425 -12.439 -24.669 1.00 79.06 299 LYS A O 1
ATOM 2363 N N . SER A 1 300 ? 20.202 -12.274 -24.911 1.00 82.19 300 SER A N 1
ATOM 2364 C CA . SER A 1 300 ? 20.207 -11.932 -26.336 1.00 82.19 300 SER A CA 1
ATOM 2365 C C . SER A 1 300 ? 20.491 -10.451 -26.592 1.00 82.19 300 SER A C 1
ATOM 2367 O O . SER A 1 300 ? 20.498 -10.049 -27.748 1.00 82.19 300 SER A O 1
ATOM 2369 N N . HIS A 1 301 ? 20.656 -9.642 -25.534 1.00 85.94 301 HIS A N 1
ATOM 2370 C CA . HIS A 1 301 ? 20.994 -8.220 -25.603 1.00 85.94 301 HIS A CA 1
ATOM 2371 C C . HIS A 1 301 ? 20.188 -7.447 -26.651 1.00 85.94 301 HIS A C 1
ATOM 2373 O O . HIS A 1 301 ? 20.721 -6.666 -27.440 1.00 85.94 301 HIS A O 1
ATOM 2379 N N . LYS A 1 302 ? 18.870 -7.687 -26.648 1.00 87.69 302 LYS A N 1
ATOM 2380 C CA . LYS A 1 302 ? 17.946 -7.132 -27.640 1.00 87.69 302 LYS A CA 1
ATOM 2381 C C . LYS A 1 302 ? 18.076 -5.609 -27.706 1.00 87.69 302 LYS A C 1
ATOM 2383 O O . LYS A 1 302 ? 18.286 -4.953 -26.679 1.00 87.69 302 LYS A O 1
ATOM 2388 N N . THR A 1 303 ? 17.875 -5.048 -28.901 1.00 90.38 303 THR A N 1
ATOM 2389 C CA . THR A 1 303 ? 17.885 -3.593 -29.113 1.00 90.38 303 THR A CA 1
ATOM 2390 C C . THR A 1 303 ? 16.836 -2.894 -28.244 1.00 90.38 303 THR A C 1
ATOM 2392 O O . THR A 1 303 ? 15.929 -3.525 -27.683 1.00 90.38 303 THR A O 1
ATOM 2395 N N . LEU A 1 304 ? 16.945 -1.567 -28.133 1.00 92.00 304 LEU A N 1
ATOM 2396 C CA . LEU A 1 304 ? 15.993 -0.743 -27.387 1.00 92.00 304 LEU A CA 1
ATOM 2397 C C . LEU A 1 304 ? 14.546 -1.031 -27.811 1.00 92.00 304 LEU A C 1
ATOM 2399 O O . LEU A 1 304 ? 13.703 -1.310 -26.958 1.00 92.00 304 LEU A O 1
ATOM 2403 N N . ASP A 1 305 ? 14.273 -1.008 -29.115 1.00 93.44 305 ASP A N 1
ATOM 2404 C CA . ASP A 1 305 ? 12.918 -1.163 -29.639 1.00 93.44 305 ASP A CA 1
ATOM 2405 C C . ASP A 1 305 ? 12.399 -2.595 -29.460 1.00 93.44 305 ASP A C 1
ATOM 2407 O O . ASP A 1 305 ? 11.275 -2.773 -28.990 1.00 93.44 305 ASP A O 1
ATOM 2411 N N . HIS A 1 306 ? 13.228 -3.620 -29.692 1.00 93.62 306 HIS A N 1
ATOM 2412 C CA . HIS A 1 306 ? 12.839 -5.013 -29.434 1.00 93.62 306 HIS A CA 1
ATOM 2413 C C . HIS A 1 306 ? 12.562 -5.283 -27.952 1.00 93.62 306 HIS A C 1
ATOM 2415 O O . HIS A 1 306 ? 11.596 -5.969 -27.618 1.00 93.62 306 HIS A O 1
ATOM 2421 N N . THR A 1 307 ? 13.368 -4.713 -27.053 1.00 94.50 307 THR A N 1
ATOM 2422 C CA . THR A 1 307 ? 13.137 -4.815 -25.605 1.00 94.50 307 THR A CA 1
ATOM 2423 C C . THR A 1 307 ? 11.809 -4.157 -25.230 1.00 94.50 307 THR A C 1
ATOM 2425 O O . THR A 1 307 ? 11.015 -4.735 -24.490 1.00 94.50 307 THR A O 1
ATOM 2428 N N . MET A 1 308 ? 11.526 -2.968 -25.769 1.00 95.06 308 MET A N 1
ATOM 2429 C CA . MET A 1 308 ? 10.264 -2.270 -25.520 1.00 95.06 308 MET A CA 1
ATOM 2430 C C . MET A 1 308 ? 9.050 -3.033 -26.053 1.00 95.06 308 MET A C 1
ATOM 2432 O O . MET A 1 308 ? 8.020 -3.054 -25.379 1.00 95.06 308 MET A O 1
ATOM 2436 N N . ILE A 1 309 ? 9.155 -3.633 -27.241 1.00 92.00 309 ILE A N 1
ATOM 2437 C CA . ILE A 1 309 ? 8.093 -4.460 -27.826 1.00 92.00 309 ILE A CA 1
ATOM 2438 C C . ILE A 1 309 ? 7.802 -5.642 -26.906 1.00 92.00 309 ILE A C 1
ATOM 2440 O O . ILE A 1 309 ? 6.649 -5.836 -26.533 1.00 92.00 309 ILE A O 1
ATOM 2444 N N . GLU A 1 310 ? 8.834 -6.367 -26.470 1.00 93.00 310 GLU A N 1
ATOM 2445 C CA . GLU A 1 310 ? 8.670 -7.529 -25.594 1.00 93.00 310 GLU A CA 1
ATOM 2446 C C . GLU A 1 310 ? 8.017 -7.154 -24.257 1.00 93.00 310 GLU A C 1
ATOM 2448 O O . GLU A 1 310 ? 7.083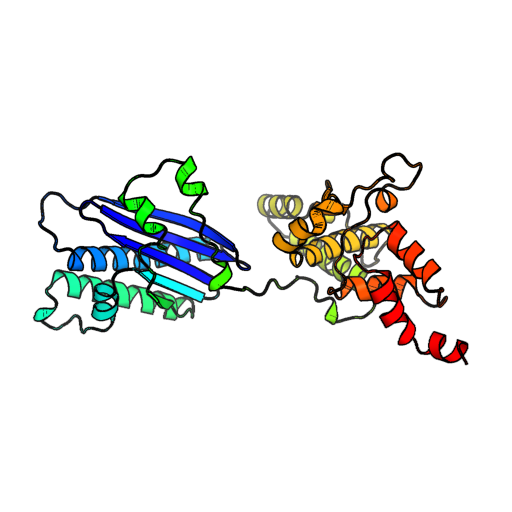 -7.822 -23.818 1.00 93.00 310 GLU A O 1
ATOM 2453 N N . VAL A 1 311 ? 8.427 -6.037 -23.646 1.00 94.50 311 VAL A N 1
ATOM 2454 C CA . VAL A 1 311 ? 7.785 -5.522 -22.424 1.00 94.50 311 VAL A CA 1
ATOM 2455 C C . VAL A 1 311 ? 6.314 -5.174 -22.681 1.00 94.50 311 VAL A C 1
ATOM 2457 O O . VAL A 1 311 ? 5.451 -5.540 -21.885 1.00 94.50 311 VAL A O 1
ATOM 2460 N N . ARG A 1 312 ? 6.002 -4.518 -23.806 1.00 91.94 312 ARG A N 1
ATOM 2461 C CA . ARG A 1 312 ? 4.637 -4.091 -24.166 1.00 91.94 312 ARG A CA 1
ATOM 2462 C C . ARG A 1 312 ? 3.679 -5.232 -24.484 1.00 91.94 312 ARG A C 1
ATOM 2464 O O . ARG A 1 312 ? 2.474 -4.999 -24.458 1.00 91.94 312 ARG A O 1
ATOM 2471 N N . ARG A 1 313 ? 4.171 -6.450 -24.733 1.00 90.75 313 ARG A N 1
ATOM 2472 C CA . ARG A 1 313 ? 3.303 -7.629 -24.902 1.00 90.75 313 ARG A CA 1
ATOM 2473 C C . ARG A 1 313 ? 2.456 -7.911 -23.665 1.00 90.75 313 ARG A C 1
ATOM 2475 O O . ARG A 1 313 ? 1.412 -8.539 -23.806 1.00 90.75 313 ARG A O 1
ATOM 2482 N N . LYS A 1 314 ? 2.910 -7.467 -22.487 1.00 91.69 314 LYS A N 1
ATOM 2483 C CA . LYS A 1 314 ? 2.257 -7.753 -21.204 1.00 91.69 314 LYS A CA 1
ATOM 2484 C C . LYS A 1 314 ? 2.196 -6.576 -20.229 1.00 91.69 314 LYS A C 1
ATOM 2486 O O . LYS A 1 314 ? 1.322 -6.554 -19.368 1.00 91.69 314 LYS A O 1
ATOM 2491 N N . PHE A 1 315 ? 3.090 -5.593 -20.337 1.00 94.44 315 PHE A N 1
ATOM 2492 C CA . PHE A 1 315 ? 3.216 -4.503 -19.367 1.00 94.44 315 PHE A CA 1
ATOM 2493 C C . PHE A 1 315 ? 3.128 -3.126 -20.020 1.00 94.44 315 PHE A C 1
ATOM 2495 O O . PHE A 1 315 ? 3.762 -2.839 -21.038 1.00 94.44 315 PHE A O 1
ATOM 2502 N N . TRP A 1 316 ? 2.402 -2.229 -19.363 1.00 93.38 316 TRP A N 1
ATOM 2503 C CA . TRP A 1 316 ? 2.341 -0.817 -19.696 1.00 93.38 316 TRP A CA 1
ATOM 2504 C C . TRP A 1 316 ? 3.111 -0.002 -18.657 1.00 93.38 316 TRP A C 1
ATOM 2506 O O . TRP A 1 316 ? 2.645 0.210 -17.538 1.00 93.38 316 TRP A O 1
ATOM 2516 N N . ILE A 1 317 ? 4.297 0.483 -19.035 1.00 94.12 317 ILE A N 1
ATOM 2517 C CA . ILE A 1 317 ? 5.136 1.337 -18.184 1.00 94.12 317 ILE A CA 1
ATOM 2518 C C . ILE A 1 317 ? 5.177 2.753 -18.781 1.00 94.12 317 ILE A C 1
ATOM 2520 O O . ILE A 1 317 ? 5.749 2.947 -19.861 1.00 94.12 317 ILE A O 1
ATOM 2524 N N . PRO A 1 318 ? 4.604 3.779 -18.123 1.00 90.06 318 PRO A N 1
ATOM 2525 C CA . PRO A 1 318 ? 4.740 5.160 -18.573 1.00 90.06 318 PRO A CA 1
ATOM 2526 C C . PRO A 1 318 ? 6.215 5.558 -18.676 1.00 90.06 318 PRO A C 1
ATOM 2528 O O . PRO A 1 318 ? 7.014 5.235 -17.799 1.00 90.06 318 PRO A O 1
ATOM 2531 N N . LYS A 1 319 ? 6.582 6.263 -19.755 1.00 89.50 319 LYS A N 1
ATOM 2532 C CA . LYS A 1 319 ? 7.977 6.642 -20.062 1.00 89.50 319 LYS A CA 1
ATOM 2533 C C . LYS A 1 319 ? 8.940 5.440 -20.194 1.00 89.50 319 LYS A C 1
ATOM 2535 O O . LYS A 1 319 ? 10.141 5.577 -19.963 1.00 89.50 319 LYS A O 1
ATOM 2540 N N . LEU A 1 320 ? 8.439 4.280 -20.648 1.00 93.94 320 LEU A N 1
ATOM 2541 C CA . LEU A 1 320 ? 9.226 3.051 -20.856 1.00 93.94 320 LEU A CA 1
ATOM 2542 C C . LEU A 1 320 ? 10.526 3.272 -21.643 1.00 93.94 320 LEU A C 1
ATOM 2544 O O . LEU A 1 320 ? 11.560 2.727 -21.263 1.00 93.94 320 LEU A O 1
ATOM 2548 N N . ARG A 1 321 ? 10.501 4.072 -22.721 1.00 95.00 321 ARG A N 1
ATOM 2549 C CA . ARG A 1 321 ? 11.691 4.326 -23.557 1.00 95.00 321 ARG A CA 1
ATOM 2550 C C . ARG A 1 321 ? 12.835 4.927 -22.743 1.00 95.00 321 ARG A C 1
ATOM 2552 O O . ARG A 1 321 ? 13.962 4.456 -22.843 1.00 95.00 321 ARG A O 1
ATOM 2559 N N . THR A 1 322 ? 12.534 5.922 -21.907 1.00 93.94 322 THR A N 1
ATOM 2560 C CA . THR A 1 322 ? 13.514 6.601 -21.050 1.00 93.94 322 THR A CA 1
ATOM 2561 C C . THR A 1 322 ? 14.136 5.631 -20.051 1.00 93.94 322 THR A C 1
ATOM 2563 O O . THR A 1 322 ? 15.361 5.549 -19.952 1.00 93.94 322 THR A O 1
ATOM 2566 N N . LEU A 1 323 ? 13.303 4.846 -19.360 1.00 93.44 323 LEU A N 1
ATOM 2567 C CA . LEU A 1 323 ? 13.778 3.852 -18.397 1.00 93.44 323 LEU A CA 1
ATOM 2568 C C . LEU A 1 323 ? 14.618 2.758 -19.076 1.00 93.44 323 LEU A C 1
ATOM 2570 O O . LEU A 1 323 ? 15.685 2.405 -18.581 1.00 93.44 323 LEU A O 1
ATOM 2574 N N . THR A 1 324 ? 14.175 2.267 -20.235 1.00 94.19 324 THR A N 1
ATOM 2575 C CA . THR A 1 324 ? 14.886 1.228 -20.996 1.00 94.19 324 THR A CA 1
ATOM 2576 C C . THR A 1 324 ? 16.235 1.740 -21.491 1.00 94.19 324 THR A C 1
ATOM 2578 O O . THR A 1 324 ? 17.245 1.081 -21.264 1.00 94.19 324 THR A O 1
ATOM 2581 N N . LYS A 1 325 ? 16.296 2.952 -22.063 1.00 93.25 325 LYS A N 1
ATOM 2582 C CA . LYS A 1 325 ? 17.556 3.582 -22.492 1.00 93.25 325 LYS A CA 1
ATOM 2583 C C . LYS A 1 325 ? 18.548 3.700 -21.329 1.00 93.25 325 LYS A C 1
ATOM 2585 O O . LYS A 1 325 ? 19.703 3.328 -21.489 1.00 93.25 325 LYS A O 1
ATOM 2590 N N . SER A 1 326 ? 18.085 4.140 -20.154 1.00 93.06 326 SER A N 1
ATOM 2591 C CA . SER A 1 326 ? 18.908 4.240 -18.936 1.00 93.06 326 SER A CA 1
ATOM 2592 C C . SER A 1 326 ? 19.418 2.886 -18.420 1.00 93.06 326 SER A C 1
ATOM 2594 O O . SER A 1 326 ? 20.482 2.812 -17.803 1.00 93.06 326 SER A O 1
ATOM 2596 N N . LEU A 1 327 ? 18.654 1.806 -18.595 1.00 90.44 327 LEU A N 1
ATOM 2597 C CA . LEU A 1 327 ? 19.070 0.467 -18.167 1.00 90.44 327 LEU A CA 1
ATOM 2598 C C . LEU A 1 327 ? 20.050 -0.162 -19.162 1.00 90.44 327 LEU A C 1
ATOM 2600 O O . LEU A 1 327 ? 21.074 -0.694 -18.740 1.00 90.44 327 LEU A O 1
ATOM 2604 N N . LEU A 1 328 ? 19.773 -0.057 -20.463 1.00 91.25 328 LEU A N 1
ATOM 2605 C CA . LEU A 1 328 ? 20.625 -0.598 -21.526 1.00 91.25 328 LEU A CA 1
ATOM 2606 C C . LEU A 1 328 ? 21.960 0.148 -21.620 1.00 91.25 328 LEU A C 1
ATOM 2608 O O . LEU A 1 328 ? 22.987 -0.488 -21.836 1.00 91.25 328 LEU A O 1
ATOM 2612 N N . SER A 1 329 ? 21.987 1.461 -21.363 1.00 88.75 329 SER A N 1
ATOM 2613 C CA . SER A 1 329 ? 23.238 2.233 -21.334 1.00 88.75 329 SER A CA 1
ATOM 2614 C C . SER A 1 329 ? 24.197 1.805 -20.222 1.00 88.75 329 SER A C 1
ATOM 2616 O O . SER A 1 329 ? 25.364 2.169 -20.276 1.00 88.75 329 SER A O 1
ATOM 2618 N N . ARG A 1 330 ? 23.722 1.058 -19.215 1.00 89.31 330 ARG A N 1
ATOM 2619 C CA . ARG A 1 330 ? 24.522 0.467 -18.127 1.00 89.31 330 ARG A CA 1
ATOM 2620 C C . ARG A 1 330 ? 24.821 -1.019 -18.348 1.00 89.31 330 ARG A C 1
ATOM 2622 O O . ARG A 1 330 ? 25.413 -1.660 -17.484 1.00 89.31 330 ARG A O 1
ATOM 2629 N N . CYS A 1 331 ? 24.381 -1.593 -19.466 1.00 90.12 331 CYS A N 1
ATOM 2630 C CA . CYS A 1 331 ? 24.662 -2.981 -19.792 1.00 90.12 331 CYS A CA 1
ATOM 2631 C C . CYS A 1 331 ? 26.093 -3.112 -20.322 1.00 90.12 331 CYS A C 1
ATOM 2633 O O . CYS A 1 331 ? 26.407 -2.595 -21.391 1.00 90.12 331 CYS A O 1
ATOM 2635 N N . VAL A 1 332 ? 26.939 -3.852 -19.602 1.00 89.25 332 VAL A N 1
ATOM 2636 C CA . VAL A 1 332 ? 28.360 -4.040 -19.945 1.00 89.25 332 VAL A CA 1
ATOM 2637 C C . VAL A 1 332 ? 28.546 -4.613 -21.352 1.00 89.25 332 VAL A C 1
ATOM 2639 O O . VAL A 1 332 ? 29.421 -4.169 -22.086 1.00 89.25 332 VAL A O 1
ATOM 2642 N N . TRP A 1 333 ? 27.724 -5.585 -21.753 1.00 88.38 333 TRP A N 1
ATOM 2643 C CA . TRP A 1 333 ? 27.847 -6.207 -23.073 1.00 88.38 333 TRP A CA 1
ATOM 2644 C C . TRP A 1 333 ? 27.456 -5.240 -24.196 1.00 88.38 333 TRP A C 1
ATOM 2646 O O . TRP A 1 333 ? 28.205 -5.083 -25.154 1.00 88.38 333 TRP A O 1
ATOM 2656 N N . CYS A 1 334 ? 26.342 -4.515 -24.044 1.00 88.75 334 CYS A N 1
ATOM 2657 C CA . CYS A 1 334 ? 25.936 -3.510 -25.028 1.00 88.75 334 CYS A CA 1
ATOM 2658 C C . CYS A 1 334 ? 26.942 -2.361 -25.120 1.00 88.75 334 CYS A C 1
ATOM 2660 O O . CYS A 1 334 ? 27.217 -1.891 -26.214 1.00 88.75 334 CYS A O 1
ATOM 2662 N N . GLN A 1 335 ? 27.530 -1.935 -23.999 1.00 88.81 335 GLN A N 1
ATOM 2663 C CA . GLN A 1 335 ? 28.595 -0.929 -24.005 1.00 88.81 335 GLN A CA 1
ATOM 2664 C C . GLN A 1 335 ? 29.835 -1.392 -24.782 1.00 88.81 335 GLN A C 1
ATOM 2666 O O . GLN A 1 335 ? 30.493 -0.570 -25.411 1.00 88.81 335 GLN A O 1
ATOM 2671 N N . ARG A 1 336 ? 30.155 -2.692 -24.749 1.00 86.12 336 ARG A N 1
ATOM 2672 C CA . ARG A 1 336 ? 31.292 -3.263 -25.487 1.00 86.12 336 ARG A CA 1
ATOM 2673 C C . ARG A 1 336 ? 31.041 -3.379 -26.989 1.00 86.12 336 ARG A C 1
ATOM 2675 O O . ARG A 1 336 ? 31.998 -3.269 -27.731 1.00 86.12 336 ARG A O 1
ATOM 2682 N N . MET A 1 337 ? 29.794 -3.586 -27.415 1.00 80.25 337 MET A N 1
ATOM 2683 C CA . MET A 1 337 ? 29.426 -3.716 -28.835 1.00 80.25 337 MET A CA 1
ATOM 2684 C C . MET A 1 337 ? 29.222 -2.391 -29.578 1.00 80.25 337 MET A C 1
ATOM 2686 O O . MET A 1 337 ? 29.070 -2.393 -30.792 1.00 80.25 337 MET A O 1
ATOM 2690 N N . VAL A 1 338 ? 29.132 -1.273 -28.854 1.00 68.12 338 VAL A N 1
ATOM 2691 C CA . VAL A 1 338 ? 28.967 0.071 -29.442 1.00 68.12 338 VAL A CA 1
ATOM 2692 C C . VAL A 1 338 ? 30.327 0.738 -29.721 1.00 68.12 338 VAL A C 1
ATOM 2694 O O . VAL A 1 338 ? 30.367 1.793 -30.346 1.00 68.12 338 VAL A O 1
ATOM 2697 N N . LYS A 1 339 ? 31.430 0.126 -29.269 1.00 48.06 339 LYS A N 1
ATOM 2698 C CA . LYS A 1 339 ? 32.783 0.423 -29.753 1.00 48.06 339 LYS A CA 1
ATOM 2699 C C . LYS A 1 339 ? 33.054 -0.404 -30.996 1.00 48.06 339 LYS A C 1
ATOM 2701 O O . LYS A 1 339 ? 33.710 0.153 -31.897 1.00 48.06 339 LYS A O 1
#

Organism: Caenorhabditis japonica (NCBI:txid281687)

Sequence (339 aa):
MTKMTRNVTSNEATACCTYIVQNAQSKLVFAKSKVKPIKEKWTTPKLEMQALRMGVENTRHVLEGLIEGEIKVNSIVIMTDSEIALKWLESDPTKREVGVLIANRLKSIRTILCGIFDKHGLTVTFGHADTKRNPADLGTRGVTKTDLDKVTYSAKRILEEDITPIFDCSRTNSFMKMKRVTVRVLKFILKISKRMSGEAQLKLLDSIPELNEIKIENEINAREVRVGEQVLVRDQQKLINSKKLKEMANLKPQMNEKGIVVCKGRMSKADLPIETKEPILLLQSMDISKMIIREAHGKSHKTLDHTMIEVRRKFWIPKLRTLTKSLLSRCVWCQRMVK

Secondary structure (DSSP, 8-state):
-EEEEEEEE-SSEEEEEEEEEETTEEEEEEEEEEEPPTTS---HHHHHHHHHHHHHHHHHHHHHHHHHTT----EEEEEES-HHHHHHHTS-TTSGGGHHHHHHHHHHHHHHHHHHHHHH---EEEEE--GGG-GGGHHHH---HHHHGGG---GGGT-------SS-GGG-S-HHHHHHHHHHHHHHHHHHHTTS-HHHHHHHHHH-GGGGG--S-SS--HHHHHHHHHHHHHHHHTTS-HHHHHHTGGG-EEE-TTS-EEE--GGGGSSS-HHHHSPEE--TTSHHHHHHHHHHHTTTT--HHHHHHHHHTTEE-TTHHHHHHHHHTT-HHHHHH--

Foldseek 3Di:
DEKEKEWDDDPFKTKIWIWDDDQQATDTDDIDMDTDDPVDDDDPLLRQLVRQLVRLVVVLVVVVVCVVVVNDHDAYEYEYQDPSNVVLLVDALVDPVCPVSSSVSSVSSVVSQVVCCVPPVYHYYYYYDHPVLGLRVCVHPPDDPVVNVVNRDRSNVPDNDDLDFPDDLVVDLALLVQLVVLLVVLLVVLVVLVVDDPVVSVVVCVVQVLSVVHDNDPDQDPSSSVSSNLVNQLRQCVVVDPVNVVVVVVQVFDQDPSRFTWGQDPCCPPPADPLLRTAGEDELPDSSLSSLLDVLCPPVNDDLVSSVVSNNSHHDYVVSSVSSCVSSVPDPVSVVVVD

Radius of gyration: 27.16 Å; chains: 1; bounding box: 63×55×78 Å

pLDDT: mean 77.49, std 14.0, range [37.28, 95.81]